Protein AF-A0ABD1V2U5-F1 (afdb_monomer)

Structure (mmCIF, N/CA/C/O backbone):
data_AF-A0ABD1V2U5-F1
#
_entry.id   AF-A0ABD1V2U5-F1
#
loop_
_atom_site.group_PDB
_atom_site.id
_atom_site.type_symbol
_atom_site.label_atom_id
_atom_site.label_alt_id
_atom_site.label_comp_id
_atom_site.label_asym_id
_atom_site.label_entity_id
_atom_site.label_seq_id
_atom_site.pdbx_PDB_ins_code
_atom_site.Cartn_x
_atom_site.Cartn_y
_atom_site.Cartn_z
_atom_site.occupancy
_atom_site.B_iso_or_equiv
_atom_site.auth_seq_id
_atom_site.auth_comp_id
_atom_site.auth_asym_id
_atom_site.auth_atom_id
_atom_site.pdbx_PDB_model_num
ATOM 1 N N . MET A 1 1 ? 31.741 0.897 -23.033 1.00 36.78 1 MET A N 1
ATOM 2 C CA . MET A 1 1 ? 30.318 0.979 -22.638 1.00 36.78 1 MET A CA 1
ATOM 3 C C . MET A 1 1 ? 29.774 -0.437 -22.563 1.00 36.78 1 MET A C 1
ATOM 5 O O . MET A 1 1 ? 29.587 -1.045 -23.604 1.00 36.78 1 MET A O 1
ATOM 9 N N . ALA A 1 2 ? 29.609 -0.996 -21.364 1.00 38.09 2 ALA A N 1
ATOM 10 C CA . ALA A 1 2 ? 28.991 -2.308 -21.181 1.00 38.09 2 ALA A CA 1
ATOM 11 C C . ALA A 1 2 ? 27.565 -2.089 -20.666 1.00 38.09 2 ALA A C 1
ATOM 13 O O . ALA A 1 2 ? 27.373 -1.585 -19.561 1.00 38.09 2 ALA A O 1
ATOM 14 N N . GLY A 1 3 ? 26.575 -2.394 -21.504 1.00 46.62 3 GLY A N 1
ATOM 15 C CA . GLY A 1 3 ? 25.169 -2.362 -21.126 1.00 46.62 3 GLY A CA 1
ATOM 16 C C . GLY A 1 3 ? 24.866 -3.531 -20.200 1.00 46.62 3 GLY A C 1
ATOM 17 O O . GLY A 1 3 ? 24.744 -4.668 -20.654 1.00 46.62 3 GLY A O 1
ATOM 18 N N . ILE A 1 4 ? 24.756 -3.256 -18.903 1.00 50.31 4 ILE A N 1
ATOM 19 C CA . ILE A 1 4 ? 24.187 -4.196 -17.941 1.00 50.31 4 ILE A CA 1
ATOM 20 C C . ILE A 1 4 ? 22.688 -4.330 -18.228 1.00 50.31 4 ILE A C 1
ATOM 22 O O . ILE A 1 4 ? 21.859 -3.577 -17.730 1.00 50.31 4 ILE A O 1
ATOM 26 N N . ASN A 1 5 ? 22.335 -5.287 -19.085 1.00 50.88 5 ASN A N 1
ATOM 27 C CA . ASN A 1 5 ? 20.972 -5.792 -19.187 1.00 50.88 5 ASN A CA 1
ATOM 28 C C . ASN A 1 5 ? 20.692 -6.642 -17.941 1.00 50.88 5 ASN A C 1
ATOM 30 O O . ASN A 1 5 ? 20.737 -7.871 -17.990 1.00 50.88 5 ASN A O 1
ATOM 34 N N . THR A 1 6 ? 20.449 -5.996 -16.802 1.00 53.16 6 THR A N 1
ATOM 35 C CA . THR A 1 6 ? 19.914 -6.657 -15.610 1.00 53.16 6 THR A CA 1
ATOM 36 C C . THR A 1 6 ? 18.464 -7.014 -15.913 1.00 53.16 6 THR A C 1
ATOM 38 O O . THR A 1 6 ? 17.544 -6.234 -15.687 1.00 53.16 6 THR A O 1
ATOM 41 N N . LYS A 1 7 ? 18.265 -8.184 -16.526 1.00 58.69 7 LYS A N 1
ATOM 42 C CA . LYS A 1 7 ? 16.950 -8.807 -16.663 1.00 58.69 7 LYS A CA 1
ATOM 43 C C . LYS A 1 7 ? 16.426 -8.985 -15.239 1.00 58.69 7 LYS A C 1
ATOM 45 O O . LYS A 1 7 ? 17.027 -9.736 -14.472 1.00 58.69 7 LYS A O 1
ATOM 50 N N . GLU A 1 8 ? 15.392 -8.235 -14.870 1.00 59.84 8 GLU A N 1
ATOM 51 C CA . GLU A 1 8 ? 14.739 -8.373 -13.569 1.00 59.84 8 GLU A CA 1
ATOM 52 C C . GLU A 1 8 ? 14.429 -9.864 -13.357 1.00 59.84 8 GLU A C 1
ATOM 54 O O . GLU A 1 8 ? 13.898 -10.506 -14.276 1.00 59.84 8 GLU A O 1
ATOM 59 N N . PRO A 1 9 ? 14.858 -10.472 -12.235 1.00 65.62 9 PRO A N 1
ATOM 60 C CA . PRO A 1 9 ? 14.586 -11.878 -12.006 1.00 65.62 9 PRO A CA 1
ATOM 61 C C . PRO A 1 9 ? 13.071 -12.074 -12.038 1.00 65.62 9 PRO A C 1
ATOM 63 O O . PRO A 1 9 ? 12.331 -11.320 -11.414 1.00 65.62 9 PRO A O 1
ATOM 66 N N . ASN A 1 10 ? 12.604 -13.073 -12.790 1.00 71.12 10 ASN A N 1
ATOM 67 C CA . ASN A 1 10 ? 11.192 -13.431 -12.791 1.00 71.12 10 ASN A CA 1
ATOM 68 C C . ASN A 1 10 ? 10.845 -14.016 -11.415 1.00 71.12 10 ASN A C 1
ATOM 70 O O . ASN A 1 10 ? 11.014 -15.212 -11.182 1.00 71.12 10 ASN A O 1
ATOM 74 N N . THR A 1 11 ? 10.422 -13.145 -10.505 1.00 80.81 11 THR A N 1
ATOM 75 C CA . THR A 1 11 ? 9.997 -13.465 -9.140 1.00 80.81 11 THR A CA 1
ATOM 76 C C . THR A 1 11 ? 8.512 -13.799 -9.070 1.00 80.81 11 THR A C 1
ATOM 78 O O . THR A 1 11 ? 7.996 -14.009 -7.980 1.00 80.81 11 THR A O 1
ATOM 81 N N . ALA A 1 12 ? 7.802 -13.869 -10.202 1.00 88.62 12 ALA A N 1
ATOM 82 C CA . ALA A 1 12 ? 6.395 -14.235 -10.200 1.00 88.62 12 ALA A CA 1
ATOM 83 C C . ALA A 1 12 ? 6.211 -15.721 -9.830 1.00 88.62 12 ALA A C 1
ATOM 85 O O . ALA A 1 12 ? 7.020 -16.571 -10.227 1.00 88.62 12 ALA A O 1
ATOM 86 N N . PRO A 1 13 ? 5.135 -16.067 -9.103 1.00 91.81 13 PRO A N 1
ATOM 87 C CA . PRO A 1 13 ? 4.797 -17.458 -8.850 1.00 91.81 13 PRO A CA 1
ATOM 88 C C . PRO A 1 13 ? 4.516 -18.173 -10.177 1.00 91.81 13 PRO A C 1
ATOM 90 O O . PRO A 1 13 ? 3.857 -17.643 -11.072 1.00 91.81 13 PRO A O 1
ATOM 93 N N . LYS A 1 14 ? 5.048 -19.388 -10.313 1.00 92.50 14 LYS A N 1
ATOM 94 C CA . LYS A 1 14 ? 4.862 -20.229 -11.494 1.00 92.50 14 LYS A CA 1
ATOM 95 C C . LYS A 1 14 ? 3.435 -20.784 -11.494 1.00 92.50 14 LYS A C 1
ATOM 97 O O . LYS A 1 14 ? 2.975 -21.223 -10.437 1.00 92.50 14 LYS A O 1
ATOM 102 N N . PRO A 1 15 ? 2.754 -20.808 -12.651 1.00 92.12 15 PRO A N 1
ATOM 103 C CA . PRO A 1 15 ? 1.459 -21.467 -12.759 1.00 92.12 15 PRO A CA 1
ATOM 104 C C . PRO A 1 15 ? 1.591 -22.965 -12.451 1.00 92.12 15 PRO A C 1
ATOM 106 O O . PRO A 1 15 ? 2.680 -23.534 -12.556 1.00 92.12 15 PRO A O 1
ATOM 109 N N . ASP A 1 16 ? 0.482 -23.583 -12.044 1.00 92.56 16 ASP A N 1
ATOM 110 C CA . ASP A 1 16 ? 0.347 -25.032 -11.815 1.00 92.56 16 ASP A CA 1
ATOM 111 C C . ASP A 1 16 ? 1.302 -25.632 -10.767 1.00 92.56 16 ASP A C 1
ATOM 113 O O . ASP A 1 16 ? 1.486 -26.848 -10.682 1.00 92.56 16 ASP A O 1
ATOM 117 N N . ARG A 1 17 ? 1.897 -24.783 -9.923 1.00 94.19 17 ARG A N 1
ATOM 118 C CA . ARG A 1 17 ? 2.714 -25.188 -8.780 1.00 94.19 17 ARG A CA 1
ATOM 119 C C . ARG A 1 17 ? 2.002 -24.860 -7.475 1.00 94.19 17 ARG A C 1
ATOM 121 O O . ARG A 1 17 ? 1.483 -23.763 -7.289 1.00 94.19 17 ARG A O 1
ATOM 128 N N . TRP A 1 18 ? 2.048 -25.805 -6.544 1.00 95.31 18 TRP A N 1
ATOM 129 C CA . TRP A 1 18 ? 1.607 -25.589 -5.173 1.00 95.31 18 TRP A CA 1
ATOM 130 C C . TRP A 1 18 ? 2.688 -24.874 -4.365 1.00 95.31 18 TRP A C 1
ATOM 132 O O . TRP A 1 18 ? 3.874 -25.204 -4.454 1.00 95.31 18 TRP A O 1
ATOM 142 N N . TYR A 1 19 ? 2.257 -23.904 -3.566 1.00 95.44 19 TYR A N 1
ATOM 143 C CA . TYR A 1 19 ? 3.106 -23.077 -2.720 1.00 95.44 19 TYR A CA 1
ATOM 144 C C . TYR A 1 19 ? 2.589 -23.108 -1.286 1.00 95.44 19 TYR A C 1
ATOM 146 O O . TYR A 1 19 ? 1.379 -23.095 -1.058 1.00 95.44 19 TYR A O 1
ATOM 154 N N . ASN A 1 20 ? 3.507 -23.115 -0.321 1.00 96.19 20 ASN A N 1
ATOM 155 C CA . ASN A 1 20 ? 3.139 -23.007 1.085 1.00 96.19 20 ASN A CA 1
ATOM 156 C C . ASN A 1 20 ? 2.599 -21.604 1.380 1.00 96.19 20 ASN A C 1
ATOM 158 O O . ASN A 1 20 ? 3.152 -20.612 0.901 1.00 96.19 20 ASN A O 1
ATOM 162 N N . LEU A 1 21 ? 1.546 -21.537 2.196 1.00 95.75 21 LEU A N 1
ATOM 163 C CA . LEU A 1 21 ? 0.945 -20.297 2.674 1.00 95.75 21 LEU A CA 1
ATOM 164 C C . LEU A 1 21 ? 1.145 -20.180 4.181 1.00 95.75 21 LEU A C 1
ATOM 166 O O . LEU A 1 21 ? 0.770 -21.073 4.939 1.00 95.75 21 LEU A O 1
ATOM 170 N N . THR A 1 22 ? 1.697 -19.054 4.614 1.00 95.25 22 THR A N 1
ATOM 171 C CA . THR A 1 22 ? 1.884 -18.739 6.030 1.00 95.25 22 THR A CA 1
ATOM 172 C C . THR A 1 22 ? 1.113 -17.479 6.406 1.00 95.25 22 THR A C 1
ATOM 174 O O . THR A 1 22 ? 1.020 -16.532 5.624 1.00 95.25 22 THR A O 1
ATOM 177 N N . LEU A 1 23 ? 0.550 -17.462 7.617 1.00 93.06 23 LEU A N 1
ATOM 178 C CA . LEU A 1 23 ? -0.022 -16.248 8.197 1.00 93.06 23 LEU A CA 1
ATOM 179 C C . LEU A 1 23 ? 1.097 -15.400 8.806 1.00 93.06 23 LEU A C 1
ATOM 181 O O . LEU A 1 23 ? 1.889 -15.885 9.625 1.00 93.06 23 LEU A O 1
ATOM 185 N N . GLY A 1 24 ? 1.143 -14.137 8.395 1.00 90.50 24 GLY A N 1
ATOM 186 C CA . GLY A 1 24 ? 2.077 -13.139 8.889 1.00 90.50 24 GLY A CA 1
ATOM 187 C C . GLY A 1 24 ? 1.779 -12.669 10.312 1.00 90.50 24 GLY A C 1
ATOM 188 O O . GLY A 1 24 ? 0.840 -13.130 10.966 1.00 90.50 24 GLY A O 1
ATOM 189 N N . SER A 1 25 ? 2.612 -11.761 10.820 1.00 88.94 25 SER A N 1
ATOM 190 C CA . SER A 1 25 ? 2.502 -11.259 12.199 1.00 88.94 25 SER A CA 1
ATOM 191 C C . SER A 1 25 ? 1.247 -10.415 12.421 1.00 88.94 25 SER A C 1
ATOM 193 O O . SER A 1 25 ? 0.705 -10.419 13.523 1.00 88.94 25 SER A O 1
ATOM 195 N N . SER A 1 26 ? 0.717 -9.777 11.373 1.00 88.38 26 SER A N 1
ATOM 196 C CA . SER A 1 26 ? -0.517 -8.980 11.454 1.00 88.38 26 SER A CA 1
ATOM 197 C C . SER A 1 26 ? -1.770 -9.759 11.876 1.00 88.38 26 SER A C 1
ATOM 199 O O . SER A 1 26 ? -2.757 -9.139 12.268 1.00 88.38 26 SER A O 1
ATOM 201 N N . PHE A 1 27 ? -1.742 -11.092 11.786 1.00 87.06 27 PHE A N 1
ATOM 202 C CA . PHE A 1 27 ? -2.823 -11.978 12.228 1.00 87.06 27 PHE A CA 1
ATOM 203 C C . PHE A 1 27 ? -2.627 -12.534 13.643 1.00 87.06 27 PHE A C 1
ATOM 205 O O . PHE A 1 27 ? -3.553 -13.133 14.181 1.00 87.06 27 PHE A O 1
ATOM 212 N N . LYS A 1 28 ? -1.425 -12.414 14.216 1.00 81.56 28 LYS A N 1
ATOM 213 C CA . LYS A 1 28 ? -1.052 -13.088 15.472 1.00 81.56 28 LYS A CA 1
ATOM 214 C C . LYS A 1 28 ? -1.129 -12.169 16.683 1.00 81.56 28 LYS A C 1
ATOM 216 O O . LYS A 1 28 ? -1.435 -12.643 17.771 1.00 81.56 28 LYS A O 1
ATOM 221 N N . ASP A 1 29 ? -0.862 -10.884 16.478 1.00 75.56 29 ASP A N 1
ATOM 222 C CA . ASP A 1 29 ? -0.825 -9.894 17.545 1.00 75.56 29 ASP A CA 1
ATOM 223 C C . ASP A 1 29 ? -2.060 -8.988 17.467 1.00 75.56 29 ASP A C 1
ATOM 225 O O . ASP A 1 29 ? -2.352 -8.417 16.415 1.00 75.56 29 ASP A O 1
ATOM 229 N N . ASP A 1 30 ? -2.744 -8.785 18.597 1.00 68.19 30 ASP A N 1
ATOM 230 C CA . ASP A 1 30 ? -3.829 -7.792 18.705 1.00 68.19 30 ASP A CA 1
ATOM 231 C C . ASP A 1 30 ? -3.310 -6.357 18.489 1.00 68.19 30 ASP A C 1
ATOM 233 O O . ASP A 1 30 ? -4.034 -5.470 18.028 1.00 68.19 30 ASP A O 1
ATOM 237 N N . TYR A 1 31 ? -2.021 -6.141 18.771 1.00 67.88 31 TYR A N 1
ATOM 238 C CA . TYR A 1 31 ? -1.300 -4.886 18.569 1.00 67.88 31 TYR A CA 1
ATOM 239 C C . TYR A 1 31 ? -0.035 -5.132 17.742 1.00 67.88 31 TYR A C 1
ATOM 241 O O . TYR A 1 31 ? 1.071 -5.136 18.289 1.00 67.88 31 TYR A O 1
ATOM 249 N N . PRO A 1 32 ? -0.170 -5.354 16.425 1.00 68.38 32 PRO A N 1
ATOM 250 C CA . PRO A 1 32 ? 0.978 -5.649 15.590 1.00 68.38 32 PRO A CA 1
ATOM 251 C C . PRO A 1 32 ? 1.914 -4.438 15.547 1.00 68.38 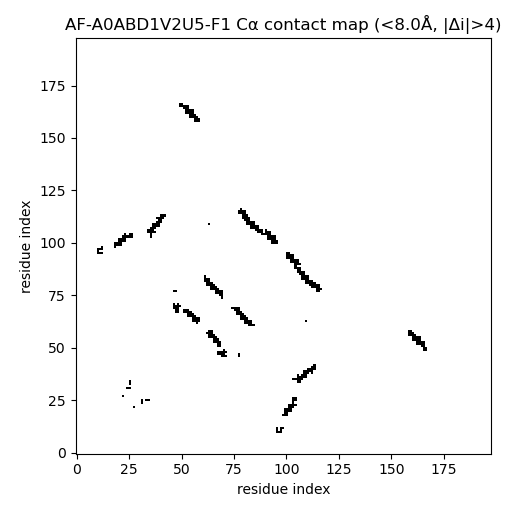32 PRO A C 1
ATOM 253 O O . PRO A 1 32 ? 1.475 -3.292 15.409 1.00 68.38 32 PRO A O 1
ATOM 256 N N . SER A 1 33 ? 3.220 -4.698 15.644 1.00 67.50 33 SER A N 1
ATOM 257 C CA . SER A 1 33 ? 4.263 -3.663 15.583 1.00 67.50 33 SER A CA 1
ATOM 258 C C . SER A 1 33 ? 4.310 -2.942 14.233 1.00 67.50 33 SER A C 1
ATOM 260 O O . SER A 1 33 ? 4.817 -1.827 14.146 1.00 67.50 33 SER A O 1
ATOM 262 N N . SER A 1 34 ? 3.779 -3.578 13.186 1.00 73.81 34 SER A N 1
ATOM 263 C CA . SER A 1 34 ? 3.691 -3.052 11.827 1.00 73.81 34 SER A CA 1
ATOM 264 C C . SER A 1 34 ? 2.260 -3.189 11.318 1.00 73.81 34 SER A C 1
ATOM 266 O O . SER A 1 34 ? 1.678 -4.274 11.364 1.00 73.81 34 SER A O 1
ATOM 268 N N . LYS A 1 35 ? 1.686 -2.091 10.821 1.00 84.81 35 LYS A N 1
ATOM 269 C CA . LYS A 1 35 ? 0.361 -2.081 10.193 1.00 84.81 35 LYS A CA 1
ATOM 270 C C . LYS A 1 35 ? 0.520 -1.967 8.687 1.00 84.81 35 LYS A C 1
ATOM 272 O O . LYS A 1 35 ? 1.316 -1.182 8.189 1.00 84.81 35 LYS A O 1
ATOM 277 N N . PHE A 1 36 ? -0.276 -2.737 7.961 1.00 90.00 36 PHE A N 1
ATOM 278 C CA . PHE A 1 36 ? -0.317 -2.660 6.507 1.00 90.00 36 PHE A CA 1
ATOM 279 C C . PHE A 1 36 ? -1.417 -1.700 6.070 1.00 90.00 36 PHE A C 1
ATOM 281 O O . PHE A 1 36 ? -2.593 -1.899 6.397 1.00 90.00 36 PHE A O 1
ATOM 288 N N . CYS A 1 37 ? -1.017 -0.678 5.315 1.00 90.56 37 CYS A N 1
ATOM 289 C CA . CYS A 1 37 ? -1.905 0.337 4.770 1.00 90.56 37 CYS A CA 1
ATOM 290 C C . CYS A 1 37 ? -1.795 0.404 3.243 1.00 90.56 37 CYS A C 1
ATOM 292 O O . CYS A 1 37 ? -0.716 0.213 2.685 1.00 90.56 37 CYS A O 1
ATOM 294 N N . THR A 1 38 ? -2.894 0.720 2.556 1.00 93.38 38 THR A N 1
ATOM 295 C CA . THR A 1 38 ? -2.886 0.950 1.100 1.00 93.38 38 THR A CA 1
ATOM 296 C C . THR A 1 38 ? -3.061 2.431 0.775 1.00 93.38 38 THR A C 1
ATOM 298 O O . THR A 1 38 ? -3.751 3.163 1.482 1.00 93.38 38 THR A O 1
ATOM 301 N N . LEU A 1 39 ? -2.456 2.885 -0.324 1.00 93.31 39 LEU A N 1
ATOM 302 C CA . LEU A 1 39 ? -2.640 4.232 -0.864 1.00 93.31 39 LEU A CA 1
ATOM 303 C C . LEU A 1 39 ? -3.229 4.116 -2.272 1.00 93.31 39 LEU A C 1
ATOM 305 O O . LEU A 1 39 ? -2.549 3.652 -3.187 1.00 93.31 39 LEU A O 1
ATOM 309 N N . ARG A 1 40 ? -4.485 4.534 -2.466 1.00 92.19 40 ARG A N 1
ATOM 310 C CA . ARG A 1 40 ? -5.140 4.503 -3.781 1.00 92.19 40 ARG A CA 1
ATOM 311 C C . ARG A 1 40 ? -5.087 5.873 -4.448 1.00 92.19 40 ARG A C 1
ATOM 313 O O . ARG A 1 40 ? -5.668 6.837 -3.947 1.00 92.19 40 ARG A O 1
ATOM 320 N N . TYR A 1 41 ? -4.452 5.922 -5.613 1.00 91.75 41 TYR A N 1
ATOM 321 C CA . TYR A 1 41 ? -4.275 7.123 -6.422 1.00 91.75 41 TYR A CA 1
ATOM 322 C C . TYR A 1 41 ? -4.686 6.886 -7.882 1.00 91.75 41 TYR A C 1
ATOM 324 O O . TYR A 1 41 ? -4.613 5.771 -8.387 1.00 91.75 41 TYR A O 1
ATOM 332 N N . GLU A 1 42 ? -5.102 7.956 -8.561 1.00 90.56 42 GLU A N 1
ATOM 333 C CA . GLU A 1 42 ? -5.496 7.961 -9.986 1.00 90.56 42 GLU A CA 1
ATOM 334 C C . GLU A 1 42 ? -4.605 8.908 -10.810 1.00 90.56 42 GLU A C 1
ATOM 336 O O . GLU A 1 42 ? -4.975 9.396 -11.873 1.00 90.56 42 GLU A O 1
ATOM 341 N N . PHE A 1 43 ? -3.414 9.207 -10.297 1.00 88.00 43 PHE A N 1
ATOM 342 C CA . PHE A 1 43 ? -2.422 10.056 -10.942 1.00 88.00 43 PHE A CA 1
ATOM 343 C C . PHE A 1 43 ? -1.069 9.351 -10.927 1.00 88.00 43 PHE A C 1
ATOM 345 O O . PHE A 1 43 ? -0.756 8.599 -10.011 1.00 88.00 43 PHE A O 1
ATOM 352 N N . LYS A 1 44 ? -0.223 9.623 -11.916 1.00 85.88 44 LYS A N 1
ATOM 353 C CA . LYS A 1 44 ? 1.173 9.192 -11.866 1.00 85.88 44 LYS A CA 1
ATOM 354 C C . LYS A 1 44 ? 1.942 10.198 -11.003 1.00 85.88 44 LYS A C 1
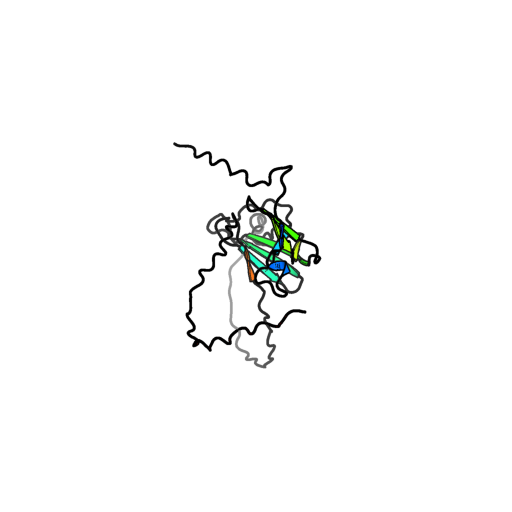ATOM 356 O O . LYS A 1 44 ? 2.016 11.356 -11.418 1.00 85.88 44 LYS A O 1
ATOM 361 N N . PRO A 1 45 ? 2.480 9.828 -9.824 1.00 80.81 45 PRO A N 1
ATOM 362 C CA . PRO A 1 45 ? 3.251 10.763 -9.013 1.00 80.81 45 PRO A CA 1
ATOM 363 C C . PRO A 1 45 ? 4.485 11.209 -9.801 1.00 80.81 45 PRO A C 1
ATOM 365 O O . PRO A 1 45 ? 5.409 10.432 -10.046 1.00 80.81 45 PRO A O 1
ATOM 368 N N . ALA A 1 46 ? 4.463 12.462 -10.245 1.00 77.12 46 ALA A N 1
ATOM 369 C CA . ALA A 1 46 ? 5.606 13.140 -10.826 1.00 77.12 46 ALA A CA 1
ATOM 370 C C . ALA A 1 46 ? 6.322 13.929 -9.724 1.00 77.12 46 ALA A C 1
ATOM 372 O O . ALA A 1 46 ? 5.713 14.311 -8.726 1.00 77.12 46 ALA A O 1
ATOM 373 N N . SER A 1 47 ? 7.614 14.170 -9.915 1.00 83.94 47 SER A N 1
ATOM 374 C CA . SER A 1 47 ? 8.407 15.070 -9.070 1.00 83.94 47 SER A CA 1
ATOM 375 C C . SER A 1 47 ? 8.677 14.621 -7.628 1.00 83.94 47 SER A C 1
ATOM 377 O O . SER A 1 47 ? 9.145 15.429 -6.836 1.00 83.94 47 SER A O 1
ATOM 379 N N . ILE A 1 48 ? 8.437 13.356 -7.270 1.00 90.62 48 ILE A N 1
ATOM 380 C CA . ILE A 1 48 ? 8.848 12.812 -5.965 1.00 90.62 48 ILE A CA 1
ATOM 381 C C . ILE A 1 48 ? 10.272 12.253 -6.034 1.00 90.62 48 ILE A C 1
ATOM 383 O O . ILE A 1 48 ? 10.630 11.565 -6.996 1.00 90.62 48 ILE A O 1
ATOM 387 N N . ASP A 1 49 ? 11.082 12.537 -5.019 1.00 88.69 49 ASP A N 1
ATOM 388 C CA . ASP A 1 49 ? 12.369 11.878 -4.821 1.00 88.69 49 ASP A CA 1
ATOM 389 C C . ASP A 1 49 ? 12.132 10.460 -4.290 1.00 88.69 49 ASP A C 1
ATOM 391 O O . ASP A 1 49 ? 11.592 10.270 -3.203 1.00 88.69 49 ASP A O 1
ATOM 395 N N . LYS A 1 50 ? 12.527 9.457 -5.078 1.00 89.19 50 LYS A N 1
ATOM 396 C CA . LYS A 1 50 ? 12.372 8.039 -4.729 1.00 89.19 50 LYS A CA 1
ATOM 397 C C . LYS A 1 50 ? 13.465 7.534 -3.788 1.00 89.19 50 LYS A C 1
ATOM 399 O O . LYS A 1 50 ? 13.319 6.451 -3.240 1.00 89.19 50 LYS A O 1
ATOM 404 N N . ASN A 1 51 ? 14.553 8.284 -3.618 1.00 88.12 51 ASN A N 1
ATOM 405 C CA . ASN A 1 51 ? 15.673 7.890 -2.761 1.00 88.12 51 ASN A CA 1
ATOM 406 C C . ASN A 1 51 ? 15.461 8.308 -1.303 1.00 88.12 51 ASN A C 1
ATOM 408 O O . ASN A 1 51 ? 16.243 7.939 -0.427 1.00 88.12 51 ASN A O 1
ATOM 412 N N . GLN A 1 52 ? 14.421 9.099 -1.040 1.00 86.69 52 GLN A N 1
ATOM 413 C CA . GLN A 1 52 ? 14.098 9.604 0.282 1.00 86.69 52 GLN A CA 1
ATOM 414 C C . GLN A 1 52 ? 12.759 9.062 0.760 1.00 86.69 52 GLN A C 1
ATOM 416 O O . GLN A 1 52 ? 11.816 8.866 -0.005 1.00 86.69 52 GLN A O 1
ATOM 421 N N . ARG A 1 53 ? 12.685 8.828 2.069 1.00 90.56 53 ARG A N 1
ATOM 422 C CA . ARG A 1 53 ? 11.459 8.379 2.725 1.00 90.56 53 ARG A CA 1
ATOM 423 C C . ARG A 1 53 ? 10.449 9.521 2.774 1.00 90.56 53 ARG A C 1
ATOM 425 O O . ARG A 1 53 ? 10.817 10.665 3.036 1.00 90.56 53 ARG A O 1
ATOM 432 N N . GLY A 1 54 ? 9.182 9.195 2.560 1.00 91.00 54 GLY A N 1
ATOM 433 C CA . GLY A 1 54 ? 8.075 10.107 2.814 1.00 91.00 54 GLY A CA 1
ATOM 434 C C . GLY A 1 54 ? 7.580 10.036 4.251 1.00 91.00 54 GLY A C 1
ATOM 435 O O . GLY A 1 54 ? 7.991 9.174 5.034 1.00 91.00 54 GLY A O 1
ATOM 436 N N . THR A 1 55 ? 6.648 10.919 4.585 1.00 92.81 55 THR A N 1
ATOM 437 C CA . THR A 1 55 ? 5.916 10.904 5.853 1.00 92.81 55 THR A CA 1
ATOM 438 C C . THR A 1 55 ? 4.416 10.847 5.607 1.00 92.81 55 THR A C 1
ATOM 440 O O . THR A 1 55 ? 3.893 11.434 4.662 1.00 92.81 55 THR A O 1
ATOM 443 N N . LEU A 1 56 ? 3.711 10.121 6.467 1.00 92.69 56 LEU A N 1
ATOM 444 C CA . LEU A 1 56 ? 2.259 10.044 6.503 1.00 92.69 56 LEU A CA 1
ATOM 445 C C . LEU A 1 56 ? 1.780 10.676 7.800 1.00 92.69 56 LEU A C 1
ATOM 447 O O . LEU A 1 56 ? 2.173 10.253 8.882 1.00 92.69 56 LEU A O 1
ATOM 451 N N . HIS A 1 57 ? 0.917 11.675 7.685 1.00 92.38 57 HIS A N 1
ATOM 452 C CA . HIS A 1 57 ? 0.312 12.378 8.804 1.00 92.38 57 HIS A CA 1
ATOM 453 C C . HIS A 1 57 ? -1.186 12.100 8.821 1.00 92.38 57 HIS A C 1
ATOM 455 O O . HIS A 1 57 ? -1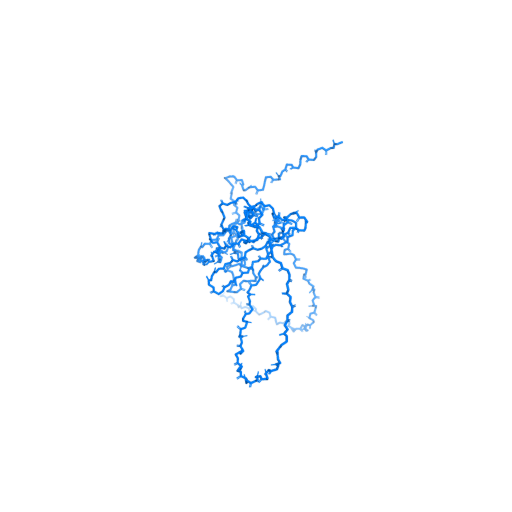.890 12.418 7.859 1.00 92.38 57 HIS A O 1
ATOM 461 N N . LYS A 1 58 ? -1.687 11.539 9.921 1.00 90.44 58 LYS A N 1
ATOM 462 C CA . LYS A 1 58 ? -3.125 11.343 10.131 1.00 90.44 58 LYS A CA 1
ATOM 463 C C . LYS A 1 58 ? -3.695 12.481 10.978 1.00 90.44 58 LYS A C 1
ATOM 465 O O . LYS A 1 58 ? -3.199 12.761 12.067 1.00 90.44 58 LYS A O 1
ATOM 470 N N . SER A 1 59 ? -4.750 13.128 10.487 1.00 89.44 59 SER A N 1
ATOM 471 C CA . SER A 1 59 ? -5.488 14.157 11.223 1.00 89.44 59 SER A CA 1
ATOM 472 C C . SER A 1 59 ? -6.731 13.583 11.919 1.00 89.44 59 SER A C 1
ATOM 474 O O . SER A 1 59 ? -7.119 12.431 11.707 1.00 89.44 59 SER A O 1
ATOM 476 N N . LYS A 1 60 ? -7.376 14.409 12.755 1.00 80.94 60 LYS A N 1
ATOM 477 C CA . LYS A 1 60 ? -8.572 14.041 13.532 1.00 80.94 60 LYS A CA 1
ATOM 478 C C . LYS A 1 60 ? -9.807 13.735 12.669 1.00 80.94 60 LYS A C 1
ATOM 480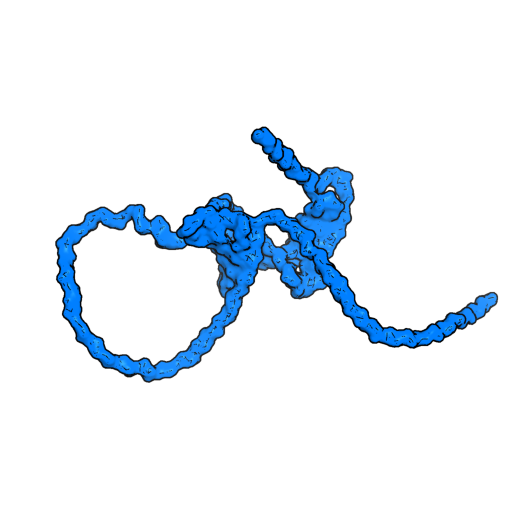 O O . LYS A 1 60 ? -10.692 13.030 13.130 1.00 80.94 60 LYS A O 1
ATOM 485 N N . GLU A 1 61 ? -9.859 14.206 11.423 1.00 86.69 61 GLU A N 1
ATOM 486 C CA . GLU A 1 61 ? -11.023 14.056 10.528 1.00 86.69 61 GLU A CA 1
ATOM 487 C C . GLU A 1 61 ? -10.874 12.887 9.540 1.00 86.69 61 GLU A C 1
ATOM 489 O O . GLU A 1 61 ? -11.371 12.939 8.418 1.00 86.69 61 GLU A O 1
ATOM 494 N N . ASN A 1 62 ? -10.101 11.854 9.896 1.00 89.56 62 ASN A N 1
ATOM 495 C CA . ASN A 1 62 ? -9.664 10.787 8.981 1.00 89.56 62 ASN A CA 1
ATOM 496 C C . ASN A 1 62 ? -8.896 11.280 7.744 1.00 89.56 62 ASN A C 1
ATOM 498 O O . ASN A 1 62 ? -8.507 10.471 6.903 1.00 89.56 62 ASN A O 1
ATOM 502 N N . LYS A 1 63 ? -8.626 12.580 7.623 1.00 93.12 63 LYS A N 1
ATOM 503 C CA . LYS A 1 63 ? -7.788 13.127 6.566 1.00 93.12 63 LYS A CA 1
ATOM 504 C C . LYS A 1 63 ? -6.357 12.647 6.775 1.00 93.12 63 LYS A C 1
ATOM 506 O O . LYS A 1 63 ? -5.810 12.722 7.876 1.00 93.12 63 LYS A O 1
ATOM 511 N N . VAL A 1 64 ? -5.759 12.155 5.701 1.00 94.81 64 VAL A N 1
ATOM 512 C CA . VAL A 1 64 ? -4.366 11.723 5.667 1.00 94.81 64 VAL A CA 1
ATOM 513 C C . VAL A 1 64 ? -3.610 12.592 4.687 1.00 94.81 64 VAL A C 1
ATOM 515 O O . VAL A 1 64 ? -4.051 12.787 3.555 1.00 94.81 64 VAL A O 1
ATOM 518 N N . THR A 1 65 ? -2.460 13.079 5.130 1.00 94.62 65 THR A N 1
ATOM 519 C CA . THR A 1 65 ? -1.518 13.833 4.315 1.00 94.62 65 THR A CA 1
ATOM 520 C C . THR A 1 65 ? -0.254 13.004 4.140 1.00 94.62 65 THR A C 1
ATOM 522 O O . THR A 1 65 ? 0.391 12.640 5.118 1.00 94.62 65 THR A O 1
ATOM 525 N N . VAL A 1 66 ? 0.093 12.700 2.895 1.00 94.19 66 VAL A N 1
ATOM 526 C CA . VAL A 1 66 ? 1.321 12.004 2.512 1.00 94.19 66 VAL A CA 1
ATOM 527 C C . VAL A 1 66 ? 2.281 13.024 1.914 1.00 94.19 66 VAL A C 1
ATOM 529 O O . VAL A 1 66 ? 1.939 13.705 0.952 1.00 94.19 66 VAL A O 1
ATOM 532 N N . GLU A 1 67 ? 3.477 13.135 2.468 1.00 94.44 67 GLU A N 1
ATOM 533 C CA . GLU A 1 67 ? 4.486 14.111 2.072 1.00 94.44 67 GLU A CA 1
ATOM 534 C C . GLU A 1 67 ? 5.756 13.407 1.590 1.00 94.44 67 GLU A C 1
ATOM 536 O O . GLU A 1 67 ? 6.257 12.488 2.234 1.00 94.44 67 GLU A O 1
ATOM 541 N N . PHE A 1 68 ? 6.297 13.865 0.463 1.00 93.38 68 PHE A N 1
ATOM 542 C CA . PHE A 1 68 ? 7.572 13.409 -0.084 1.00 93.38 68 PHE A CA 1
ATOM 543 C C . PHE A 1 68 ? 8.474 14.593 -0.419 1.00 93.38 68 PHE A C 1
ATOM 545 O O . PHE A 1 68 ? 8.008 15.688 -0.748 1.00 93.38 68 PHE A O 1
ATOM 552 N N . GLN A 1 69 ? 9.785 14.361 -0.390 1.00 92.06 69 GLN A N 1
ATOM 553 C CA . GLN A 1 69 ? 10.735 15.331 -0.916 1.00 92.06 69 GLN A CA 1
ATOM 554 C C . GLN A 1 69 ? 10.573 15.449 -2.437 1.00 92.06 69 GLN A C 1
ATOM 556 O O . GLN A 1 69 ? 10.275 14.469 -3.123 1.00 92.06 69 GLN A O 1
ATOM 561 N N . ASN A 1 70 ? 10.747 16.658 -2.969 1.00 91.38 70 ASN A N 1
ATOM 562 C CA . ASN A 1 70 ? 10.739 16.872 -4.411 1.00 91.38 70 ASN A CA 1
ATOM 563 C C . ASN A 1 70 ? 12.035 16.341 -5.035 1.00 91.38 70 ASN A C 1
ATOM 565 O O . ASN A 1 70 ? 13.104 16.505 -4.448 1.00 91.38 70 ASN A O 1
ATOM 569 N N . ASN A 1 71 ? 11.956 15.749 -6.226 1.00 91.12 71 ASN A N 1
ATOM 570 C CA . ASN A 1 71 ? 13.135 15.268 -6.952 1.00 91.12 71 ASN A CA 1
ATOM 571 C C . ASN A 1 71 ? 14.032 16.398 -7.488 1.00 91.12 71 ASN A C 1
ATOM 573 O O . ASN A 1 71 ? 15.175 16.140 -7.859 1.00 91.12 71 ASN A O 1
ATOM 577 N N . GLN A 1 72 ? 13.529 17.632 -7.552 1.00 88.62 72 GLN A N 1
ATOM 578 C CA . GLN A 1 72 ? 14.309 18.810 -7.911 1.00 88.62 72 GLN A CA 1
ATOM 579 C C . GLN A 1 72 ? 14.840 19.512 -6.650 1.00 88.62 72 GLN A C 1
ATOM 581 O O . GLN A 1 72 ? 14.048 19.889 -5.779 1.00 88.62 72 GLN A O 1
ATOM 586 N N . PRO A 1 73 ? 16.160 19.759 -6.558 1.00 85.75 73 PRO A N 1
ATOM 587 C CA . PRO A 1 73 ? 16.739 20.532 -5.465 1.00 85.75 73 PRO A CA 1
ATOM 588 C C . PRO A 1 73 ? 16.098 21.920 -5.338 1.00 85.75 73 PRO A C 1
ATOM 590 O O . PRO A 1 73 ? 15.853 22.600 -6.333 1.00 85.75 73 PRO A O 1
ATOM 593 N N . GLY A 1 74 ? 15.819 22.346 -4.105 1.00 85.31 74 GLY A N 1
ATOM 594 C CA . GLY A 1 74 ? 15.258 23.670 -3.810 1.00 85.31 74 GLY A CA 1
ATOM 595 C C . GLY A 1 74 ? 13.759 23.831 -4.091 1.00 85.31 74 GLY A C 1
ATOM 596 O O . GLY A 1 74 ? 13.196 24.871 -3.753 1.00 85.31 74 GLY A O 1
ATOM 597 N N . LYS A 1 75 ? 13.084 22.826 -4.664 1.00 88.75 75 LYS A N 1
ATOM 598 C CA . LYS A 1 75 ? 11.621 22.831 -4.781 1.00 88.75 75 LYS A CA 1
ATOM 599 C C . LYS A 1 75 ? 10.958 22.430 -3.456 1.00 88.75 75 LYS A C 1
ATOM 601 O O . LYS A 1 75 ? 11.514 21.615 -2.713 1.00 88.75 75 LYS A O 1
ATOM 606 N N . PRO A 1 76 ? 9.768 22.981 -3.153 1.00 90.12 76 PRO A N 1
ATOM 607 C CA . PRO A 1 76 ? 9.014 22.591 -1.969 1.00 90.12 76 PRO A CA 1
ATOM 608 C C . PRO A 1 76 ? 8.612 21.116 -2.042 1.00 90.12 76 PRO A C 1
ATOM 610 O O . PRO A 1 76 ? 8.516 20.534 -3.126 1.00 90.12 76 PRO A O 1
ATOM 613 N N . LYS A 1 77 ? 8.362 20.526 -0.872 1.00 91.50 77 LYS A N 1
ATOM 614 C CA . LYS A 1 77 ? 7.906 19.141 -0.742 1.00 91.50 77 LYS A CA 1
ATOM 615 C C . LYS A 1 77 ? 6.598 18.915 -1.496 1.00 91.50 77 LYS A C 1
ATOM 617 O O . LYS A 1 77 ? 5.757 19.807 -1.594 1.00 91.50 77 LYS A O 1
ATOM 622 N N . VAL A 1 78 ? 6.435 17.703 -2.007 1.00 92.38 78 VAL A N 1
ATOM 623 C CA . VAL A 1 78 ? 5.233 17.277 -2.720 1.00 92.38 78 VAL A CA 1
ATOM 624 C C . VAL A 1 78 ? 4.281 16.654 -1.712 1.00 92.38 78 VAL A C 1
ATOM 626 O O . VAL A 1 78 ? 4.640 15.693 -1.032 1.00 92.38 78 VAL A O 1
ATOM 629 N N . THR A 1 79 ? 3.068 17.192 -1.618 1.00 93.62 79 THR A N 1
ATOM 630 C CA . THR A 1 79 ? 2.069 16.742 -0.646 1.00 93.62 79 THR A CA 1
ATOM 631 C C . THR A 1 79 ? 0.839 16.176 -1.338 1.00 93.62 79 THR A C 1
ATOM 633 O O . THR A 1 79 ? 0.331 16.725 -2.315 1.00 93.62 79 THR A O 1
ATOM 636 N N . PHE A 1 80 ? 0.322 15.076 -0.810 1.00 93.81 80 PHE A N 1
ATOM 637 C CA . PHE A 1 80 ? -0.885 14.417 -1.277 1.00 93.81 80 PHE A CA 1
ATOM 638 C C . PHE A 1 80 ? -1.869 14.283 -0.125 1.00 93.81 80 PHE A C 1
ATOM 640 O O . PHE A 1 80 ? -1.482 13.946 0.987 1.00 93.81 80 PHE A O 1
ATOM 647 N N . GLU A 1 81 ? -3.146 14.517 -0.387 1.00 94.81 81 GLU A N 1
ATOM 648 C CA . GLU A 1 81 ? -4.200 14.429 0.616 1.00 94.81 81 GLU A CA 1
ATOM 649 C C . GLU A 1 81 ? -5.235 13.390 0.217 1.00 94.81 81 GLU A C 1
ATOM 651 O O . GLU A 1 81 ? -5.635 13.306 -0.943 1.00 94.81 81 GLU A O 1
ATOM 656 N N . GLY A 1 82 ? -5.669 12.596 1.186 1.00 94.62 82 GLY A N 1
ATOM 657 C CA . GLY A 1 82 ? -6.688 11.573 1.013 1.00 94.62 82 GLY A CA 1
ATOM 658 C C . GLY A 1 82 ? -7.489 11.368 2.289 1.00 94.62 82 GLY A C 1
ATOM 659 O O . GLY A 1 82 ? -7.305 12.067 3.287 1.00 94.62 82 GLY A O 1
ATOM 660 N N . ILE A 1 83 ? -8.393 10.398 2.247 1.00 94.12 83 ILE A N 1
ATOM 661 C CA . ILE A 1 83 ? -9.257 10.038 3.371 1.00 94.12 83 ILE A CA 1
ATOM 662 C C . ILE A 1 83 ? -8.916 8.612 3.780 1.00 94.12 83 ILE A C 1
ATOM 664 O O . ILE A 1 83 ? -8.911 7.709 2.946 1.00 94.12 83 ILE A O 1
ATOM 668 N N . SER A 1 84 ? -8.611 8.420 5.056 1.00 94.31 84 SER A N 1
ATOM 669 C CA . SER A 1 84 ? -8.405 7.107 5.640 1.00 94.31 84 SER A CA 1
ATOM 670 C C . SER A 1 84 ? -9.730 6.422 5.908 1.00 94.31 84 SER A C 1
ATOM 672 O O . SER A 1 84 ? -10.630 6.994 6.515 1.00 94.31 84 SER A O 1
ATOM 674 N N . GLU A 1 85 ? -9.776 5.148 5.567 1.00 93.62 85 GLU A N 1
ATOM 675 C CA . GLU A 1 85 ? -10.857 4.232 5.886 1.00 93.62 85 GLU A CA 1
ATOM 676 C C . GLU A 1 85 ? -10.255 2.953 6.469 1.00 93.62 85 GLU A C 1
ATOM 678 O O . GLU A 1 85 ? -9.120 2.593 6.142 1.00 93.62 85 GLU A O 1
ATOM 683 N N . ASP A 1 86 ? -10.990 2.290 7.354 1.00 92.75 86 ASP A N 1
ATOM 684 C CA . ASP A 1 86 ? -10.576 1.006 7.911 1.00 92.75 86 ASP A CA 1
ATOM 685 C C . ASP A 1 86 ? -11.010 -0.124 6.967 1.00 92.75 86 ASP A C 1
ATOM 687 O O . ASP A 1 86 ? -12.061 -0.052 6.320 1.00 92.75 86 ASP A O 1
ATOM 691 N N . TYR A 1 87 ? -10.171 -1.149 6.851 1.00 93.31 87 TYR A N 1
ATOM 692 C CA . TYR A 1 87 ? -10.496 -2.354 6.093 1.00 93.31 87 TYR A CA 1
ATOM 693 C C . TYR A 1 87 ? -11.289 -3.351 6.944 1.00 93.31 87 TYR A C 1
ATOM 695 O O . TYR A 1 87 ? -11.332 -3.245 8.171 1.00 93.31 87 TYR A O 1
ATOM 703 N N . LYS A 1 88 ? -11.933 -4.325 6.291 1.00 91.44 88 LYS A N 1
ATOM 704 C CA . LYS A 1 88 ? -12.568 -5.446 6.993 1.00 91.44 88 LYS A CA 1
ATOM 705 C C . LYS A 1 88 ? -11.498 -6.413 7.487 1.00 91.44 88 LYS A C 1
ATOM 707 O O . LYS A 1 88 ? -10.427 -6.520 6.905 1.00 91.44 88 LYS A O 1
ATOM 712 N N . GLU A 1 89 ? -11.828 -7.197 8.506 1.00 86.25 89 GLU A N 1
ATOM 713 C CA . GLU A 1 89 ? -10.893 -8.160 9.107 1.00 86.25 89 GLU A CA 1
ATOM 714 C C . GLU A 1 89 ? -10.373 -9.220 8.124 1.00 86.25 89 GLU A C 1
ATOM 716 O O . GLU A 1 89 ? -9.255 -9.705 8.276 1.00 86.25 89 GLU A O 1
ATOM 721 N N . ASN A 1 90 ? -11.164 -9.538 7.097 1.00 89.00 90 ASN A N 1
ATOM 722 C CA . ASN A 1 90 ? -10.825 -10.522 6.069 1.00 89.00 90 ASN A CA 1
ATOM 723 C C . ASN A 1 90 ? -10.075 -9.919 4.870 1.00 89.00 90 ASN A C 1
ATOM 725 O O . ASN A 1 90 ? -9.711 -10.652 3.951 1.00 89.00 90 ASN A O 1
ATOM 729 N N . ASP A 1 91 ? -9.867 -8.600 4.847 1.00 93.50 91 ASP A N 1
ATOM 730 C CA . ASP A 1 91 ? -9.098 -7.958 3.788 1.00 93.50 91 ASP A CA 1
ATOM 731 C C . ASP A 1 91 ? -7.604 -8.168 4.061 1.00 93.50 91 ASP A C 1
ATOM 733 O O . ASP A 1 91 ? -7.085 -7.863 5.138 1.00 93.50 91 ASP A O 1
ATOM 737 N N . ALA A 1 92 ? -6.890 -8.691 3.069 1.00 94.12 92 ALA A N 1
ATOM 738 C CA . ALA A 1 92 ? -5.496 -9.076 3.217 1.00 94.12 92 ALA A CA 1
ATOM 739 C C . ALA A 1 92 ? -4.699 -8.843 1.932 1.00 94.12 92 ALA A C 1
ATOM 741 O O . ALA A 1 92 ? -5.248 -8.717 0.837 1.00 94.12 92 ALA A O 1
ATOM 742 N N . VAL A 1 93 ? -3.381 -8.793 2.084 1.00 94.50 93 VAL A N 1
ATOM 743 C CA . VAL A 1 93 ? -2.410 -8.729 0.995 1.00 94.50 93 VAL A CA 1
ATOM 744 C C . VAL A 1 93 ? -1.530 -9.973 1.032 1.00 94.50 93 VAL A C 1
ATOM 746 O O . VAL A 1 93 ? -1.150 -10.458 2.100 1.00 94.50 93 VAL A O 1
ATOM 749 N N . LEU A 1 94 ? -1.221 -10.496 -0.153 1.00 94.00 94 LEU A N 1
ATOM 750 C CA . LEU A 1 94 ? -0.372 -11.663 -0.323 1.00 94.00 94 LEU A CA 1
ATOM 751 C C . LEU A 1 94 ? 1.010 -11.225 -0.805 1.00 94.00 94 LEU A C 1
ATOM 753 O O . LEU A 1 94 ? 1.140 -10.618 -1.867 1.00 94.00 94 LEU A O 1
ATOM 757 N N . PHE A 1 95 ? 2.035 -11.551 -0.028 1.00 93.31 95 PHE A N 1
ATOM 758 C CA . PHE A 1 95 ? 3.428 -11.369 -0.408 1.00 93.31 95 PHE A CA 1
ATOM 759 C C . PHE A 1 95 ? 3.988 -12.688 -0.919 1.00 93.31 95 PHE A C 1
ATOM 761 O O . PHE A 1 95 ? 3.771 -13.730 -0.302 1.00 93.31 95 PHE A O 1
ATOM 768 N N . PHE A 1 96 ? 4.718 -12.632 -2.027 1.00 93.94 96 PHE A N 1
ATOM 769 C CA . PHE A 1 96 ? 5.443 -13.770 -2.574 1.00 93.94 96 PHE A CA 1
ATOM 770 C C . PHE A 1 96 ? 6.930 -13.439 -2.595 1.00 93.94 96 PHE A C 1
ATOM 772 O O . PHE A 1 96 ? 7.329 -12.424 -3.163 1.00 93.94 96 PHE A O 1
ATOM 779 N N . ASP A 1 97 ? 7.735 -14.276 -1.951 1.00 90.56 97 ASP A N 1
ATOM 780 C CA . ASP A 1 97 ? 9.187 -14.092 -1.834 1.00 90.56 97 ASP A CA 1
ATOM 781 C C . ASP A 1 97 ? 9.985 -14.832 -2.926 1.00 90.56 97 ASP A C 1
ATOM 783 O O . ASP A 1 97 ? 11.207 -14.711 -2.988 1.00 90.56 97 ASP A O 1
ATOM 787 N N . GLY A 1 98 ? 9.300 -15.567 -3.808 1.00 90.75 98 GLY A N 1
ATOM 788 C CA . GLY A 1 98 ? 9.902 -16.445 -4.816 1.00 90.75 98 GLY A CA 1
ATOM 789 C C . GLY A 1 98 ? 9.727 -17.937 -4.507 1.00 90.75 98 GLY A C 1
ATOM 790 O O . GLY A 1 98 ? 9.766 -18.765 -5.423 1.00 90.75 98 GLY A O 1
ATOM 791 N N . GLU A 1 99 ? 9.468 -18.288 -3.247 1.00 91.44 99 GLU A N 1
ATOM 792 C CA . GLU A 1 99 ? 9.374 -19.669 -2.766 1.00 91.44 99 GLU A CA 1
ATOM 793 C C . GLU A 1 99 ? 8.053 -19.978 -2.062 1.00 91.44 99 GLU A C 1
ATOM 795 O O . GLU A 1 99 ? 7.543 -21.093 -2.186 1.00 91.44 99 GLU A O 1
ATOM 800 N N . SER A 1 100 ? 7.488 -19.014 -1.340 1.00 94.25 100 SER A N 1
ATOM 801 C CA . SER A 1 100 ? 6.303 -19.185 -0.509 1.00 94.25 100 SER A CA 1
ATOM 802 C C . SER A 1 100 ? 5.442 -17.926 -0.469 1.00 94.25 100 SER A C 1
ATOM 804 O O . SER A 1 100 ? 5.868 -16.831 -0.846 1.00 94.25 100 SER A O 1
ATOM 806 N N . PHE A 1 101 ? 4.200 -18.091 -0.020 1.00 95.81 101 PHE A N 1
ATOM 807 C CA . PHE A 1 101 ? 3.290 -16.982 0.206 1.00 95.81 101 PHE A CA 1
ATOM 808 C C . PHE A 1 101 ? 3.179 -16.641 1.692 1.00 95.81 101 PHE A C 1
ATOM 810 O O . PHE A 1 101 ? 3.012 -17.517 2.549 1.00 95.81 101 PHE A O 1
ATOM 817 N N . ARG A 1 102 ? 3.177 -15.341 1.987 1.00 95.06 102 ARG A N 1
ATOM 818 C CA . ARG A 1 102 ? 2.838 -14.788 3.299 1.00 95.06 102 ARG A CA 1
ATOM 819 C C . ARG A 1 102 ? 1.605 -13.903 3.181 1.00 95.06 102 ARG A C 1
ATOM 821 O O . ARG A 1 102 ? 1.607 -12.942 2.414 1.00 95.06 102 ARG A O 1
ATOM 828 N N . LEU A 1 103 ? 0.565 -14.222 3.943 1.00 94.88 103 LEU A N 1
ATOM 829 C CA . LEU A 1 103 ? -0.650 -13.417 4.033 1.00 94.88 103 LEU A CA 1
ATOM 830 C C . LEU A 1 103 ? -0.530 -12.420 5.187 1.00 94.88 103 LEU A C 1
ATOM 832 O O . LEU A 1 103 ? -0.246 -12.823 6.313 1.00 94.88 103 LEU A O 1
ATOM 836 N N . GLU A 1 104 ? -0.799 -11.143 4.929 1.00 93.75 104 GLU A N 1
ATOM 837 C CA . GLU A 1 104 ? -0.863 -10.097 5.957 1.00 93.75 104 GLU A CA 1
ATOM 838 C C . GLU A 1 104 ? -2.213 -9.370 5.901 1.00 93.75 104 GLU A C 1
ATOM 840 O O . GLU A 1 104 ? -2.703 -9.042 4.819 1.00 93.75 104 GLU A O 1
ATOM 845 N N . ARG A 1 105 ? -2.815 -9.089 7.059 1.00 93.62 105 ARG A N 1
ATOM 846 C CA . ARG A 1 105 ? -4.076 -8.354 7.180 1.00 93.62 105 ARG A CA 1
ATOM 847 C C . ARG A 1 105 ? -3.881 -6.893 6.786 1.00 93.62 105 ARG A C 1
ATOM 849 O O . ARG A 1 105 ? -2.973 -6.214 7.276 1.00 93.62 105 ARG A O 1
ATOM 856 N N . LEU A 1 106 ? -4.773 -6.379 5.945 1.00 94.00 106 LEU A N 1
ATOM 857 C CA . LEU A 1 106 ? -4.856 -4.954 5.653 1.00 94.00 106 LEU A CA 1
ATOM 858 C C . LEU A 1 106 ? -5.613 -4.256 6.778 1.00 94.00 106 LEU A C 1
ATOM 860 O O . LEU A 1 106 ? -6.711 -4.652 7.147 1.00 94.00 106 LEU A O 1
ATOM 864 N N . HIS A 1 107 ? -5.022 -3.200 7.329 1.00 91.56 107 HIS A N 1
ATOM 865 C CA . HIS A 1 107 ? -5.605 -2.499 8.471 1.00 91.56 107 HIS A CA 1
ATOM 866 C C . HIS A 1 107 ? -6.396 -1.282 8.007 1.00 91.56 107 HIS A C 1
ATOM 868 O O . HIS A 1 107 ? -7.520 -1.052 8.446 1.00 91.56 107 HIS A O 1
ATOM 874 N N . ARG A 1 108 ? -5.797 -0.474 7.125 1.00 92.31 108 ARG A N 1
ATOM 875 C CA . ARG A 1 108 ? -6.370 0.804 6.687 1.00 92.31 108 ARG A CA 1
ATOM 876 C C . ARG A 1 108 ? -6.062 1.072 5.222 1.00 92.31 108 ARG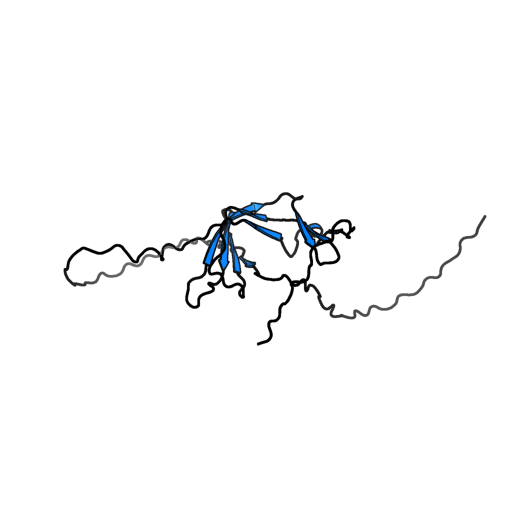 A C 1
ATOM 878 O O . ARG A 1 108 ? -5.040 0.642 4.698 1.00 92.31 108 ARG A O 1
ATOM 885 N N . GLY A 1 109 ? -6.932 1.812 4.557 1.00 93.69 109 GLY A N 1
ATOM 886 C CA . GLY A 1 109 ? -6.723 2.286 3.196 1.00 93.69 109 GLY A CA 1
ATOM 887 C C . GLY A 1 109 ? -6.907 3.791 3.118 1.00 93.69 109 GLY A C 1
ATOM 888 O O . GLY A 1 109 ? -7.839 4.340 3.698 1.00 93.69 109 GLY A O 1
ATOM 889 N N . VAL A 1 110 ? -6.039 4.473 2.379 1.00 95.00 110 VAL A N 1
ATOM 890 C CA . VAL A 1 110 ? -6.220 5.880 2.024 1.00 95.00 110 VAL A CA 1
ATOM 891 C C . VAL A 1 110 ? -6.855 5.941 0.645 1.00 95.00 110 VAL A C 1
ATOM 893 O O . VAL A 1 110 ? -6.233 5.604 -0.367 1.00 95.00 110 VAL A O 1
ATOM 896 N N . LYS A 1 111 ? -8.114 6.371 0.601 1.00 94.06 111 LYS A N 1
ATOM 897 C CA . LYS A 1 111 ? -8.867 6.571 -0.634 1.00 94.06 111 LYS A CA 1
ATOM 898 C C . LYS A 1 111 ? -8.791 8.019 -1.089 1.00 94.06 111 LYS A C 1
ATOM 900 O O . LYS A 1 111 ? -8.534 8.936 -0.308 1.00 94.06 111 LYS A O 1
ATOM 905 N N . ARG A 1 112 ? -9.070 8.214 -2.382 1.00 91.31 112 ARG A N 1
ATOM 906 C CA . ARG A 1 112 ? -9.160 9.534 -3.023 1.00 91.31 112 ARG A CA 1
ATOM 907 C C . ARG A 1 112 ? -7.896 10.373 -2.802 1.00 91.31 112 ARG A C 1
ATOM 909 O O . ARG A 1 112 ? -8.011 11.586 -2.648 1.00 91.31 112 ARG A O 1
ATOM 916 N N . LEU A 1 113 ? -6.719 9.736 -2.789 1.00 94.44 113 LEU A N 1
ATOM 917 C CA . LEU A 1 113 ? -5.454 10.448 -2.664 1.00 94.44 113 LEU A CA 1
ATOM 918 C C . LEU A 1 113 ? -5.312 11.394 -3.864 1.00 94.44 113 LEU A C 1
ATOM 920 O O . LEU A 1 113 ? -5.508 10.983 -5.010 1.00 94.44 113 LEU A O 1
ATOM 924 N N . ARG A 1 114 ? -5.026 12.669 -3.608 1.00 93.38 114 ARG A N 1
ATOM 925 C CA . ARG A 1 114 ? -4.919 13.732 -4.615 1.00 93.38 114 ARG A CA 1
ATOM 926 C C . ARG A 1 114 ? -3.718 14.607 -4.316 1.00 93.38 114 ARG A C 1
ATOM 928 O O . ARG A 1 114 ? -3.421 14.875 -3.160 1.00 93.38 114 ARG A O 1
ATOM 935 N N . HIS A 1 115 ? -3.046 15.078 -5.360 1.00 92.19 115 HIS A N 1
ATOM 936 C CA . HIS A 1 115 ? -1.956 16.037 -5.210 1.00 92.19 115 HIS A CA 1
ATOM 937 C C . HIS A 1 115 ? -2.491 17.376 -4.689 1.00 92.19 115 HIS A C 1
ATOM 939 O O . HIS A 1 115 ? -3.361 17.982 -5.320 1.00 92.19 115 HIS A O 1
ATOM 945 N N . ASN A 1 116 ? -1.964 17.834 -3.554 1.00 87.81 116 ASN A N 1
ATOM 946 C CA . ASN A 1 116 ? -2.237 19.159 -3.023 1.00 87.81 116 ASN A CA 1
ATOM 947 C C . ASN A 1 116 ? -1.242 20.144 -3.645 1.00 87.81 116 ASN A C 1
ATOM 949 O O . ASN A 1 116 ? -0.102 20.278 -3.205 1.00 87.81 116 ASN A O 1
ATOM 953 N N . ARG A 1 117 ? -1.686 20.828 -4.702 1.00 80.06 117 ARG A N 1
ATOM 954 C CA . ARG A 1 117 ? -0.952 21.964 -5.259 1.00 80.06 117 ARG A CA 1
ATOM 955 C C . ARG A 1 117 ? -1.094 23.117 -4.274 1.00 80.06 117 ARG A C 1
ATOM 957 O O . ARG A 1 117 ? -2.135 23.774 -4.242 1.00 80.06 117 ARG A O 1
ATOM 964 N N . MET A 1 118 ? -0.071 23.339 -3.454 1.00 64.94 118 MET A N 1
ATOM 965 C CA . MET A 1 118 ? -0.013 24.491 -2.559 1.00 64.94 118 MET A CA 1
ATOM 966 C C . MET A 1 118 ? -0.353 25.767 -3.344 1.00 64.94 118 MET A C 1
ATOM 968 O O . MET A 1 118 ? 0.188 26.014 -4.422 1.00 64.94 118 MET A O 1
ATOM 972 N N . ARG A 1 119 ? -1.254 26.588 -2.791 1.00 50.97 119 ARG A N 1
ATOM 973 C CA . ARG A 1 119 ? -1.863 27.788 -3.407 1.00 50.97 119 ARG A CA 1
ATOM 974 C C . ARG A 1 119 ? -0.867 28.919 -3.768 1.00 50.97 119 ARG A C 1
ATOM 976 O O . ARG A 1 119 ? -1.286 30.028 -4.068 1.00 50.97 119 ARG A O 1
ATOM 983 N N . GLY A 1 120 ? 0.441 28.668 -3.734 1.00 50.88 120 GLY A N 1
ATOM 984 C CA . GLY A 1 120 ? 1.500 29.631 -4.054 1.00 50.88 120 GLY A CA 1
ATOM 985 C C . GLY A 1 120 ? 2.034 29.563 -5.489 1.00 50.88 120 GLY A C 1
ATOM 986 O O . GLY A 1 120 ? 2.744 30.472 -5.899 1.00 50.88 120 GLY A O 1
ATOM 987 N N . GLU A 1 121 ? 1.699 28.535 -6.277 1.00 54.56 121 GLU A N 1
ATOM 988 C CA . GLU A 1 121 ? 2.186 28.417 -7.667 1.00 54.56 121 GLU A CA 1
ATOM 989 C C . GLU A 1 121 ? 1.362 29.231 -8.686 1.00 54.56 121 GLU A C 1
ATOM 991 O O . GLU A 1 121 ? 1.732 29.319 -9.853 1.00 54.56 121 GLU A O 1
ATOM 996 N N . SER A 1 122 ? 0.260 29.865 -8.265 1.00 47.38 122 SER A N 1
ATOM 997 C CA . SER A 1 122 ? -0.661 30.605 -9.140 1.00 47.38 122 SER A CA 1
ATOM 998 C C . SER A 1 122 ? -0.710 32.112 -8.859 1.00 47.38 122 SER A C 1
ATOM 1000 O O . SER A 1 122 ? -1.787 32.703 -8.874 1.00 47.38 122 SER A O 1
ATOM 1002 N N . ILE A 1 123 ? 0.434 32.752 -8.599 1.00 44.53 123 ILE A N 1
ATOM 1003 C CA . ILE A 1 123 ? 0.560 34.220 -8.673 1.00 44.53 123 ILE A CA 1
ATOM 1004 C C . ILE A 1 123 ? 1.814 34.564 -9.480 1.00 44.53 123 ILE A C 1
ATOM 1006 O O . ILE A 1 123 ? 2.817 35.044 -8.967 1.00 44.53 123 ILE A O 1
ATOM 1010 N N . SER A 1 124 ? 1.786 34.264 -10.773 1.00 48.97 124 SER A N 1
ATOM 1011 C CA . SER A 1 124 ? 2.700 34.849 -11.760 1.00 48.97 124 SER A CA 1
ATOM 1012 C C . SER A 1 124 ? 2.023 34.827 -13.124 1.00 48.97 124 SER A C 1
ATOM 1014 O O . SER A 1 124 ? 2.438 34.086 -14.002 1.00 48.97 124 SER A O 1
ATOM 1016 N N . ALA A 1 125 ? 0.912 35.562 -13.246 1.00 48.41 125 ALA A N 1
ATOM 1017 C CA . ALA A 1 125 ? 0.377 36.131 -14.494 1.00 48.41 125 ALA A CA 1
ATOM 1018 C C . ALA A 1 125 ? -1.056 36.650 -14.269 1.00 48.41 125 ALA A C 1
ATOM 1020 O O . ALA A 1 125 ? -2.010 36.028 -14.716 1.00 48.41 125 ALA A O 1
ATOM 1021 N N . ALA A 1 126 ? -1.216 37.759 -13.541 1.00 48.41 126 ALA A N 1
ATOM 1022 C CA . ALA A 1 126 ? -2.364 38.671 -13.677 1.00 48.41 126 ALA A CA 1
ATOM 1023 C C . ALA A 1 126 ? -2.195 39.866 -12.726 1.00 48.41 126 ALA A C 1
ATOM 1025 O O . ALA A 1 126 ? -2.776 39.897 -11.648 1.00 48.41 126 ALA A O 1
ATOM 1026 N N . ALA A 1 127 ? -1.370 40.833 -13.122 1.00 40.97 127 ALA A N 1
ATOM 1027 C CA . ALA A 1 127 ? -1.489 42.228 -12.694 1.00 40.97 127 ALA A CA 1
ATOM 1028 C C . ALA A 1 127 ? -0.675 43.100 -13.662 1.00 40.97 127 ALA A C 1
ATOM 1030 O O . ALA A 1 127 ? 0.323 43.714 -13.300 1.00 40.97 127 ALA A O 1
ATOM 1031 N N . ALA A 1 128 ? -1.073 43.098 -14.935 1.00 47.38 128 ALA A N 1
ATOM 1032 C CA . ALA A 1 128 ? -0.865 44.271 -15.769 1.00 47.38 128 ALA A CA 1
ATOM 1033 C C . ALA A 1 128 ? -2.060 45.207 -15.522 1.00 47.38 128 ALA A C 1
ATOM 1035 O O . ALA A 1 128 ? -3.183 44.724 -15.428 1.00 47.38 128 ALA A O 1
ATOM 1036 N N . SER A 1 129 ? -1.773 46.508 -15.443 1.00 44.84 129 SER A N 1
ATOM 1037 C CA . SER A 1 129 ? -2.676 47.668 -15.328 1.00 44.84 129 SER A CA 1
ATOM 1038 C C . SER A 1 129 ? -3.146 48.102 -13.926 1.00 44.84 129 SER A C 1
ATOM 1040 O O . SER A 1 129 ? -4.223 47.718 -13.482 1.00 44.84 129 SER A O 1
ATOM 1042 N N . ALA A 1 130 ? -2.389 49.010 -13.293 1.00 37.09 130 ALA A N 1
ATOM 1043 C CA . ALA A 1 130 ? -2.893 50.270 -12.714 1.00 37.09 130 ALA A CA 1
ATOM 1044 C C . ALA A 1 130 ? -1.707 51.189 -12.332 1.00 37.09 130 ALA A C 1
ATOM 1046 O O . ALA A 1 130 ? -0.662 50.697 -11.919 1.00 37.09 130 ALA A O 1
ATOM 1047 N N . GLY A 1 131 ? -1.854 52.498 -12.564 1.00 35.78 131 GLY A N 1
ATOM 1048 C CA . GLY A 1 131 ? -0.795 53.521 -12.583 1.00 35.78 131 GLY A CA 1
ATOM 1049 C C . GLY A 1 131 ? -0.247 54.017 -11.224 1.00 35.78 131 GLY A C 1
ATOM 1050 O O . GLY A 1 131 ? -0.467 53.373 -10.202 1.00 35.78 131 GLY A O 1
ATOM 1051 N N . PRO A 1 132 ? 0.508 55.140 -11.218 1.00 45.06 132 PRO A N 1
ATOM 1052 C CA . PRO A 1 132 ? 1.450 55.504 -10.151 1.00 45.06 132 PRO A CA 1
ATOM 1053 C C . PRO A 1 132 ? 0.914 56.553 -9.150 1.00 45.06 132 PRO A C 1
ATOM 1055 O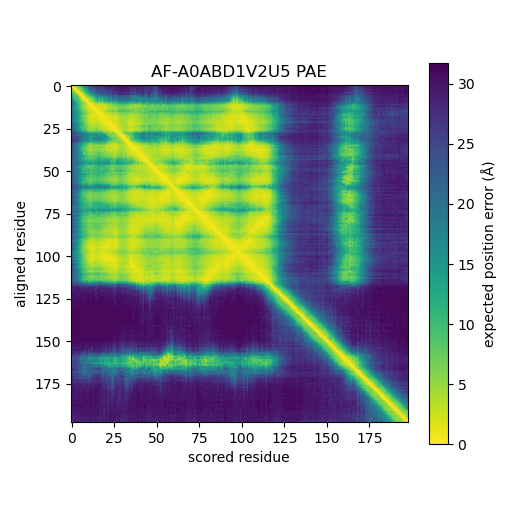 O . PRO A 1 132 ? 0.282 57.513 -9.576 1.00 45.06 132 PRO A O 1
ATOM 1058 N N . SER A 1 133 ? 1.237 56.402 -7.853 1.00 33.09 133 SER A N 1
ATOM 1059 C CA . SER A 1 133 ? 1.247 57.437 -6.778 1.00 33.09 133 SER A CA 1
ATOM 1060 C C . SER A 1 133 ? 1.385 56.734 -5.415 1.00 33.09 133 SER A C 1
ATOM 1062 O O . SER A 1 133 ? 0.718 55.722 -5.230 1.00 33.09 133 SER A O 1
ATOM 1064 N N . ASP A 1 134 ? 2.083 57.144 -4.358 1.00 33.72 134 ASP A N 1
ATOM 1065 C CA . ASP A 1 134 ? 3.129 58.117 -3.993 1.00 33.72 134 ASP A CA 1
ATOM 1066 C C . ASP A 1 134 ? 3.487 57.721 -2.517 1.00 33.72 134 ASP A C 1
ATOM 1068 O O . ASP A 1 134 ? 2.642 57.105 -1.851 1.00 33.72 134 ASP A O 1
ATOM 1072 N N . PRO A 1 135 ? 4.691 57.965 -1.959 1.00 49.50 135 PRO A N 1
ATOM 1073 C CA . PRO A 1 135 ? 5.129 57.369 -0.693 1.00 49.50 135 PRO A CA 1
ATOM 1074 C C . PRO A 1 135 ? 4.865 58.279 0.518 1.00 49.50 135 PRO A C 1
ATOM 1076 O O . PRO A 1 135 ? 5.273 59.437 0.526 1.00 49.50 135 PRO A O 1
ATOM 1079 N N . SER A 1 136 ? 4.282 57.758 1.607 1.00 30.97 136 SER A N 1
ATOM 1080 C CA . SER A 1 136 ? 4.408 58.406 2.924 1.00 30.97 136 SER A CA 1
ATOM 1081 C C . SER A 1 136 ? 4.076 57.480 4.104 1.00 30.97 136 SER A C 1
ATOM 1083 O O . SER A 1 136 ? 3.058 56.798 4.123 1.00 30.97 136 SER A O 1
ATOM 1085 N N . SER A 1 137 ? 4.957 57.477 5.104 1.00 36.78 137 SER A N 1
ATOM 1086 C CA . SER A 1 137 ? 4.775 56.992 6.488 1.00 36.78 137 SER A CA 1
ATOM 1087 C C . SER A 1 137 ? 5.079 58.170 7.438 1.00 36.78 137 SER A C 1
ATOM 1089 O O . SER A 1 137 ? 5.739 59.105 6.985 1.00 36.78 137 SER A O 1
ATOM 1091 N N . PRO A 1 138 ? 4.927 58.057 8.778 1.00 64.75 138 PRO A N 1
ATOM 1092 C CA . PRO A 1 138 ? 3.807 57.667 9.664 1.00 64.75 138 PRO A CA 1
ATOM 1093 C C . PRO A 1 138 ? 3.485 58.843 10.658 1.00 64.75 138 PRO A C 1
ATOM 1095 O O . PRO A 1 138 ? 3.922 59.955 10.358 1.00 64.75 138 PRO A O 1
ATOM 1098 N N . PRO A 1 139 ? 2.763 58.708 11.817 1.00 45.19 139 PRO A N 1
ATOM 1099 C CA . PRO A 1 139 ? 3.429 58.294 13.081 1.00 45.19 139 PRO A CA 1
ATOM 1100 C C . PRO A 1 139 ? 2.565 57.676 14.237 1.00 45.19 139 PRO A C 1
ATOM 1102 O O . PRO A 1 139 ? 1.366 57.886 14.354 1.00 45.19 139 PRO A O 1
ATOM 1105 N N . VAL A 1 140 ? 3.264 56.951 15.130 1.00 39.69 140 VAL A N 1
ATOM 1106 C CA . VAL A 1 140 ? 3.174 56.827 16.617 1.00 39.69 140 VAL A CA 1
ATOM 1107 C C . VAL A 1 140 ? 1.805 56.811 17.345 1.00 39.69 140 VAL A C 1
ATOM 1109 O O . VAL A 1 140 ? 1.103 57.813 17.413 1.00 39.69 140 VAL A O 1
ATOM 1112 N N . GLY A 1 141 ? 1.552 55.740 18.118 1.00 36.84 141 GLY A N 1
ATOM 1113 C CA . GLY A 1 141 ? 0.545 55.693 19.195 1.00 36.84 141 GLY A CA 1
ATOM 1114 C C . GLY A 1 141 ? 0.893 54.666 20.287 1.00 36.84 141 GLY A C 1
ATOM 1115 O O . GLY A 1 141 ? 1.259 53.535 19.988 1.00 36.84 141 GLY A O 1
ATOM 1116 N N . LYS A 1 142 ? 0.848 55.092 21.555 1.00 37.06 142 LYS A N 1
ATOM 1117 C CA . LYS A 1 142 ? 1.384 54.430 22.761 1.00 37.06 142 LYS A CA 1
ATOM 1118 C C . LYS A 1 142 ? 0.488 53.319 23.341 1.00 37.06 142 LYS A C 1
ATOM 1120 O O . LYS A 1 142 ? -0.727 53.412 23.288 1.00 37.06 142 LYS A O 1
ATOM 1125 N N . VAL A 1 143 ? 1.160 52.361 23.997 1.00 36.97 143 VAL A N 1
ATOM 1126 C CA . VAL A 1 143 ? 0.816 51.604 25.226 1.00 36.97 143 VAL A CA 1
ATOM 1127 C C . VAL A 1 143 ? -0.669 51.399 25.550 1.00 36.97 143 VAL A C 1
ATOM 1129 O O . VAL A 1 143 ? -1.350 52.328 25.968 1.00 36.97 143 VAL A O 1
ATOM 1132 N N . THR A 1 144 ? -1.096 50.136 25.637 1.00 31.86 144 THR A N 1
ATOM 1133 C CA . THR A 1 144 ? -1.988 49.703 26.727 1.00 31.86 144 THR A CA 1
ATOM 1134 C C . THR A 1 144 ? -1.663 48.265 27.130 1.00 31.86 144 THR A C 1
ATOM 1136 O O . THR A 1 144 ? -1.642 47.357 26.304 1.00 31.86 144 THR A O 1
ATOM 1139 N N . LYS A 1 145 ? -1.359 48.079 28.420 1.00 38.81 145 LYS A N 1
ATOM 1140 C CA . LYS A 1 145 ? -1.254 46.774 29.077 1.00 38.81 145 LYS A CA 1
ATOM 1141 C C . LYS A 1 145 ? -2.642 46.136 29.127 1.00 38.81 145 LYS A C 1
ATOM 1143 O O . LYS A 1 145 ? -3.545 46.744 29.687 1.00 38.81 145 LYS A O 1
ATOM 1148 N N . TYR A 1 146 ? -2.764 44.893 28.672 1.00 34.31 146 TYR A N 1
ATOM 1149 C CA . TYR A 1 146 ? -3.840 43.999 29.089 1.00 34.31 146 TYR A CA 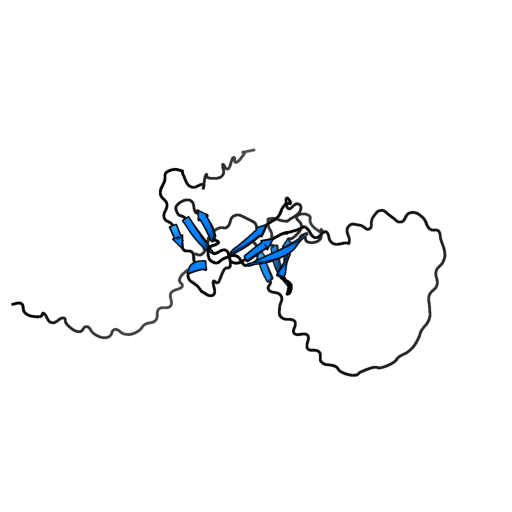1
ATOM 1150 C C . TYR A 1 146 ? -3.270 42.604 29.352 1.00 34.31 146 TYR A C 1
ATOM 1152 O O . TYR A 1 146 ? -2.821 41.909 28.448 1.00 34.31 146 TYR A O 1
ATOM 1160 N N . GLN A 1 147 ? -3.285 42.225 30.626 1.00 39.78 147 GLN A N 1
ATOM 1161 C CA . GLN A 1 147 ? -3.437 40.849 31.087 1.00 39.78 147 GLN A CA 1
ATOM 1162 C C . GLN A 1 147 ? -4.885 40.782 31.604 1.00 39.78 147 GLN A C 1
ATOM 1164 O O . GLN A 1 147 ? -5.306 41.707 32.302 1.00 39.78 147 GLN A O 1
ATOM 1169 N N . PRO A 1 148 ? -5.674 39.770 31.214 1.00 42.12 148 PRO A N 1
ATOM 1170 C CA . PRO A 1 148 ? -5.836 38.636 32.113 1.00 42.12 148 PRO A CA 1
ATOM 1171 C C . PRO A 1 148 ? -5.780 37.273 31.420 1.00 42.12 148 PRO A C 1
ATOM 1173 O O . PRO A 1 148 ? -6.080 37.090 30.246 1.00 42.12 148 PRO A O 1
ATOM 1176 N N . SER A 1 149 ? -5.369 36.324 32.247 1.00 42.16 149 SER A N 1
ATOM 1177 C CA . SER A 1 149 ? -5.409 34.878 32.092 1.00 42.16 149 SER A CA 1
ATOM 1178 C C . SER A 1 149 ? -6.671 34.336 31.422 1.00 42.16 149 SER A C 1
ATOM 1180 O O . SER A 1 149 ? -7.769 34.645 31.872 1.00 42.16 149 SER A O 1
ATOM 1182 N N . ASN A 1 150 ? -6.491 33.384 30.505 1.00 35.94 150 ASN A N 1
ATOM 1183 C CA . ASN A 1 150 ? -7.225 32.123 30.554 1.00 35.94 150 ASN A CA 1
ATOM 1184 C C . ASN A 1 150 ? -6.341 30.986 30.034 1.00 35.94 150 ASN A C 1
ATOM 1186 O O . ASN A 1 150 ? -5.756 31.050 28.954 1.00 35.94 150 ASN A O 1
ATOM 1190 N N . LYS A 1 151 ? -6.192 29.974 30.891 1.00 48.22 151 LYS A N 1
ATOM 1191 C CA . LYS A 1 151 ? -5.565 28.694 30.591 1.00 48.22 151 LYS A CA 1
ATOM 1192 C C . LYS A 1 151 ? -6.533 27.900 29.721 1.00 48.22 151 LYS A C 1
ATOM 1194 O O . LYS A 1 151 ? -7.372 27.197 30.267 1.00 48.22 151 LYS A O 1
ATOM 1199 N N . ASP A 1 152 ? -6.350 27.946 28.412 1.00 37.38 152 ASP A N 1
ATOM 1200 C CA . ASP A 1 152 ? -6.715 26.808 27.580 1.00 37.38 152 ASP A CA 1
ATOM 1201 C C . ASP A 1 152 ? -5.430 26.052 27.282 1.00 37.38 152 ASP A C 1
ATOM 1203 O O . ASP A 1 152 ? -4.630 26.408 26.415 1.00 37.38 152 ASP A O 1
ATOM 1207 N N . ALA A 1 153 ? -5.198 25.012 28.082 1.00 38.59 153 ALA A N 1
ATOM 1208 C CA . ALA A 1 153 ? -4.271 23.965 27.714 1.00 38.59 153 ALA A CA 1
ATOM 1209 C C . ALA A 1 153 ? -4.836 23.314 26.448 1.00 38.59 153 ALA A C 1
ATOM 1211 O O . ALA A 1 153 ? -5.674 22.415 26.510 1.00 38.59 153 ALA A O 1
ATOM 1212 N N . ILE A 1 154 ? -4.401 23.802 25.286 1.00 42.22 154 ILE A N 1
ATOM 1213 C CA . ILE A 1 154 ? -4.564 23.087 24.029 1.00 42.22 154 ILE A CA 1
ATOM 1214 C C . ILE A 1 154 ? -3.863 21.750 24.255 1.00 42.22 154 ILE A C 1
ATOM 1216 O O . ILE A 1 154 ? -2.635 21.665 24.227 1.00 42.22 154 ILE A O 1
ATOM 1220 N N . HIS A 1 155 ? -4.643 20.701 24.515 1.00 40.69 155 HIS A N 1
ATOM 1221 C CA . HIS A 1 155 ? -4.179 19.332 24.390 1.00 40.69 155 HIS A CA 1
ATOM 1222 C C . HIS A 1 155 ? -3.861 19.115 22.908 1.00 40.69 155 HIS A C 1
ATOM 1224 O O . HIS A 1 155 ? -4.685 18.641 22.119 1.00 40.69 155 HIS A O 1
ATOM 1230 N N . VAL A 1 156 ? -2.647 19.506 22.517 1.00 44.38 156 VAL A N 1
ATOM 1231 C CA . VAL A 1 156 ? -2.007 19.071 21.283 1.00 44.38 156 VAL A CA 1
ATOM 1232 C C . VAL A 1 156 ? -1.727 17.587 21.484 1.00 44.38 156 VAL A C 1
ATOM 1234 O O . VAL A 1 156 ? -0.649 17.177 21.903 1.00 44.38 156 VAL A O 1
ATOM 1237 N N . MET A 1 157 ? -2.758 16.769 21.273 1.00 45.94 157 MET A N 1
ATOM 1238 C CA . MET A 1 157 ? -2.569 15.341 21.071 1.00 45.94 157 MET A CA 1
ATOM 1239 C C . MET A 1 157 ? -1.646 15.206 19.856 1.00 45.94 157 MET A C 1
ATOM 1241 O O . MET A 1 157 ? -1.936 15.824 18.824 1.00 45.94 157 MET A O 1
ATOM 1245 N N . PRO A 1 158 ? -0.522 14.487 19.978 1.00 52.09 158 PRO A N 1
ATOM 1246 C CA . PRO A 1 158 ? 0.451 14.406 18.905 1.00 52.09 158 PRO A CA 1
ATOM 1247 C C . PRO A 1 158 ? -0.220 13.799 17.671 1.00 52.09 158 PRO A C 1
ATOM 1249 O O . PRO A 1 158 ? -0.887 12.769 17.761 1.00 52.09 158 PRO A O 1
ATOM 1252 N N . ALA A 1 159 ? -0.077 14.460 16.521 1.00 63.50 159 ALA A N 1
ATOM 1253 C CA . ALA A 1 159 ? -0.429 13.847 15.250 1.00 63.50 159 ALA A CA 1
ATOM 1254 C C . ALA A 1 159 ? 0.426 12.582 15.077 1.00 63.50 159 ALA A C 1
ATOM 1256 O O . ALA A 1 159 ? 1.642 12.630 15.274 1.00 63.50 159 ALA A O 1
ATOM 1257 N N . GLU A 1 160 ? -0.202 11.457 14.739 1.00 72.69 160 GLU A N 1
ATOM 1258 C CA . GLU A 1 160 ? 0.514 10.215 14.449 1.00 72.69 160 GLU A CA 1
ATOM 1259 C C . GLU A 1 160 ? 1.244 10.389 13.111 1.00 72.69 160 GLU A C 1
ATOM 1261 O O . GLU A 1 160 ? 0.621 10.711 12.090 1.00 72.69 160 GLU A O 1
ATOM 1266 N N . VAL A 1 161 ? 2.573 10.253 13.145 1.00 75.69 161 VAL A N 1
ATOM 1267 C CA . VAL A 1 161 ? 3.445 10.385 11.974 1.00 75.69 161 VAL A CA 1
ATOM 1268 C C . VAL A 1 161 ? 4.110 9.049 11.700 1.00 75.69 161 VAL A C 1
ATOM 1270 O O . VAL A 1 161 ? 4.922 8.582 12.496 1.00 75.69 161 VAL A O 1
ATOM 1273 N N . GLU A 1 162 ? 3.799 8.462 10.553 1.00 79.75 162 GLU A N 1
ATOM 1274 C CA . GLU A 1 162 ? 4.420 7.230 10.074 1.00 79.75 162 GLU A CA 1
ATOM 1275 C C . GLU A 1 162 ? 5.404 7.544 8.937 1.00 79.75 162 GLU A C 1
ATOM 1277 O O . GLU A 1 162 ? 5.228 8.507 8.186 1.00 79.75 162 GLU A O 1
ATOM 1282 N N . ARG A 1 163 ? 6.482 6.765 8.815 1.00 82.38 163 ARG A N 1
ATOM 1283 C CA . ARG A 1 163 ? 7.489 6.930 7.754 1.00 82.38 163 ARG A CA 1
ATOM 1284 C C . ARG A 1 163 ? 7.178 5.969 6.612 1.00 82.38 163 ARG A C 1
ATOM 1286 O O . ARG A 1 163 ? 7.008 4.783 6.855 1.00 82.38 163 ARG A O 1
ATOM 1293 N N . ILE A 1 164 ? 7.165 6.465 5.377 1.00 78.56 164 ILE A N 1
ATOM 1294 C CA . ILE A 1 164 ? 6.912 5.656 4.178 1.00 78.56 164 ILE A CA 1
ATOM 1295 C C . ILE A 1 164 ? 8.220 5.457 3.413 1.00 78.56 164 ILE A C 1
ATOM 1297 O O . ILE A 1 164 ? 8.888 6.425 3.049 1.00 78.56 164 ILE A O 1
ATOM 1301 N N . GLU A 1 165 ? 8.569 4.209 3.120 1.00 76.31 165 GLU A N 1
ATOM 1302 C CA . GLU A 1 165 ? 9.687 3.864 2.238 1.00 76.31 165 GLU A CA 1
ATOM 1303 C C . GLU A 1 165 ? 9.182 3.674 0.797 1.00 76.31 165 GLU A C 1
ATOM 1305 O O . GLU A 1 165 ? 8.161 3.026 0.575 1.00 76.31 165 GLU A O 1
ATOM 1310 N N . ILE A 1 166 ? 9.880 4.250 -0.189 1.00 60.31 166 ILE A N 1
ATOM 1311 C CA . ILE A 1 166 ? 9.614 4.026 -1.619 1.00 60.31 166 ILE A CA 1
ATOM 1312 C C . ILE A 1 166 ? 10.774 3.195 -2.180 1.00 60.31 166 ILE A C 1
ATOM 1314 O O . ILE A 1 166 ? 11.884 3.704 -2.280 1.00 60.31 166 ILE A O 1
ATOM 1318 N N . GLY A 1 167 ? 10.543 1.936 -2.563 1.00 52.53 167 GLY A N 1
ATOM 1319 C CA . GLY A 1 167 ? 11.582 1.085 -3.167 1.00 52.53 167 GLY A CA 1
ATOM 1320 C C . GLY A 1 167 ? 11.389 -0.412 -2.917 1.00 52.53 167 GLY A C 1
ATOM 1321 O O . GLY A 1 167 ? 10.387 -0.816 -2.330 1.00 52.53 167 GLY A O 1
ATOM 1322 N N . GLU A 1 168 ? 12.339 -1.238 -3.379 1.00 42.34 168 GLU A N 1
ATOM 1323 C CA . GLU A 1 168 ? 12.347 -2.684 -3.107 1.00 42.34 168 GLU A CA 1
ATOM 1324 C C . GLU A 1 168 ? 12.377 -2.942 -1.595 1.00 42.34 168 GLU A C 1
ATOM 1326 O O . GLU A 1 168 ? 13.367 -2.655 -0.920 1.00 42.34 168 GLU A O 1
ATOM 1331 N N . PHE A 1 169 ? 11.301 -3.526 -1.069 1.00 42.66 169 PHE A N 1
ATOM 1332 C CA . PHE A 1 169 ? 11.243 -3.992 0.310 1.00 42.66 169 PHE A CA 1
ATOM 1333 C C . PHE A 1 169 ? 12.188 -5.190 0.472 1.00 42.66 169 PHE A C 1
ATOM 1335 O O . PHE A 1 169 ? 11.864 -6.314 0.087 1.00 42.66 169 PHE A O 1
ATOM 1342 N N . LYS A 1 170 ? 13.381 -4.965 1.030 1.00 40.78 170 LYS A N 1
ATOM 1343 C CA . LYS A 1 170 ? 14.230 -6.058 1.510 1.00 40.78 170 LYS A CA 1
ATOM 1344 C C . LYS A 1 170 ? 13.718 -6.452 2.890 1.00 40.78 170 LYS A C 1
ATOM 1346 O O . LYS A 1 170 ? 13.889 -5.715 3.855 1.00 40.78 170 LYS A O 1
ATOM 1351 N N . SER A 1 171 ? 13.065 -7.611 2.975 1.00 42.22 171 SER A N 1
ATOM 1352 C CA . SER A 1 171 ? 12.733 -8.235 4.255 1.00 42.22 171 SER A CA 1
ATOM 1353 C C . SER A 1 171 ? 14.040 -8.608 4.956 1.00 42.22 171 SER A C 1
ATOM 1355 O O . SER A 1 171 ? 14.610 -9.664 4.712 1.00 42.22 171 SER A O 1
ATOM 1357 N N . SER A 1 172 ? 14.556 -7.715 5.792 1.00 40.91 172 SER A N 1
ATOM 1358 C CA . SER A 1 172 ? 15.674 -8.007 6.683 1.00 40.91 172 SER A CA 1
ATOM 1359 C C . SER A 1 172 ? 15.213 -7.890 8.129 1.00 40.91 172 SER A C 1
ATOM 1361 O O . SER A 1 172 ? 15.711 -7.061 8.883 1.00 40.91 172 SER A O 1
ATOM 1363 N N . ASP A 1 173 ? 14.270 -8.749 8.517 1.00 37.31 173 ASP A N 1
ATOM 1364 C CA . ASP A 1 173 ? 14.074 -9.109 9.922 1.00 37.31 173 ASP A CA 1
ATOM 1365 C C . ASP A 1 173 ? 14.950 -10.326 10.237 1.00 37.31 173 ASP A C 1
ATOM 1367 O O . ASP A 1 173 ? 14.488 -11.440 10.467 1.00 37.31 173 ASP A O 1
ATOM 1371 N N . ALA A 1 174 ? 16.265 -10.111 10.225 1.00 39.22 174 ALA A N 1
ATOM 1372 C CA . ALA A 1 174 ? 17.205 -10.992 10.901 1.00 39.22 174 ALA A CA 1
ATOM 1373 C C . ALA A 1 174 ? 17.673 -10.260 12.158 1.00 39.22 174 ALA A C 1
ATOM 1375 O O . ALA A 1 174 ? 18.680 -9.555 12.158 1.00 39.22 174 ALA A O 1
ATOM 1376 N N . LYS A 1 175 ? 16.911 -10.391 13.247 1.00 37.81 175 LYS A N 1
ATOM 1377 C CA . LYS A 1 175 ? 17.376 -9.958 14.565 1.00 37.81 175 LYS A CA 1
ATOM 1378 C C . LYS A 1 175 ? 18.531 -10.878 14.984 1.00 37.81 175 LYS A C 1
ATOM 1380 O O . LYS A 1 175 ? 18.299 -12.080 15.121 1.00 37.81 175 LYS A O 1
ATOM 1385 N N . PRO A 1 176 ? 19.753 -10.374 15.239 1.00 35.47 176 PRO A N 1
ATOM 1386 C CA . PRO A 1 176 ? 20.776 -11.197 15.857 1.00 35.47 176 PRO A CA 1
ATOM 1387 C C . PRO A 1 176 ? 20.359 -11.437 17.311 1.00 35.47 176 PRO A C 1
ATOM 1389 O O . PRO A 1 176 ? 20.218 -10.508 18.113 1.00 35.47 176 PRO A O 1
ATOM 1392 N N . ARG A 1 177 ? 20.106 -12.705 17.642 1.00 33.56 177 ARG A N 1
ATOM 1393 C CA . ARG A 1 177 ? 19.879 -13.182 19.007 1.00 33.56 177 ARG A CA 1
ATOM 1394 C C . ARG A 1 177 ? 21.190 -13.030 19.775 1.00 33.56 177 ARG A C 1
ATOM 1396 O O . ARG A 1 177 ? 22.033 -13.919 19.746 1.00 33.56 177 ARG A O 1
ATOM 1403 N N . ASN A 1 178 ? 21.370 -11.890 20.436 1.00 36.25 178 ASN A N 1
ATOM 1404 C CA . ASN A 1 178 ? 22.481 -11.708 21.356 1.00 36.25 178 ASN A CA 1
ATOM 1405 C C . ASN A 1 178 ? 22.184 -12.523 22.622 1.00 36.25 178 ASN A C 1
ATOM 1407 O O . ASN A 1 178 ? 21.207 -12.260 23.329 1.00 36.25 178 ASN A O 1
ATOM 1411 N N . GLY A 1 179 ? 22.974 -13.574 22.835 1.00 40.72 179 GLY A N 1
ATOM 1412 C CA . GLY A 1 179 ? 22.857 -14.472 23.972 1.00 40.72 179 GLY A CA 1
ATOM 1413 C C . GLY A 1 179 ? 23.171 -13.743 25.272 1.00 40.72 179 GLY A C 1
ATOM 1414 O O . GLY A 1 179 ? 24.232 -13.145 25.422 1.00 40.72 179 GLY A O 1
ATOM 1415 N N . LYS A 1 180 ? 22.252 -13.825 26.231 1.00 35.03 180 LYS A N 1
ATOM 1416 C CA . LYS A 1 180 ? 22.591 -13.701 27.644 1.00 35.03 180 LYS A CA 1
ATOM 1417 C C . LYS A 1 180 ? 22.373 -15.068 28.267 1.00 35.03 180 LYS A C 1
ATOM 1419 O O . LYS A 1 180 ? 21.243 -15.544 28.346 1.00 35.03 180 LYS A O 1
ATOM 1424 N N . ALA A 1 181 ? 23.492 -15.705 28.596 1.00 40.78 181 ALA A N 1
ATOM 1425 C CA . ALA A 1 181 ? 23.542 -16.856 29.471 1.00 40.78 181 ALA A CA 1
ATOM 1426 C C . ALA A 1 181 ? 22.929 -16.447 30.814 1.00 40.78 181 ALA A C 1
ATOM 1428 O O . ALA A 1 181 ? 23.437 -15.541 31.471 1.00 40.78 181 ALA A O 1
ATOM 1429 N N . ASN A 1 182 ? 21.817 -17.078 31.174 1.00 35.88 182 ASN A N 1
ATOM 1430 C CA . ASN A 1 182 ? 21.382 -17.146 32.558 1.00 35.88 182 ASN A CA 1
ATOM 1431 C C . ASN A 1 182 ? 21.735 -18.551 33.034 1.00 35.88 182 ASN A C 1
ATOM 1433 O O . ASN A 1 182 ? 21.069 -19.516 32.661 1.00 35.88 182 ASN A O 1
ATOM 1437 N N . ASP A 1 183 ? 22.802 -18.635 33.822 1.00 39.50 183 ASP A N 1
ATOM 1438 C CA . ASP A 1 183 ? 23.072 -19.778 34.679 1.00 39.50 183 ASP A CA 1
ATOM 1439 C C . ASP A 1 183 ? 21.912 -19.932 35.670 1.00 39.50 183 ASP A C 1
ATOM 1441 O O . ASP A 1 183 ? 21.616 -19.025 36.449 1.00 39.50 183 ASP A O 1
ATOM 1445 N N . TYR A 1 184 ? 21.263 -21.093 35.645 1.00 37.25 184 TYR A N 1
ATOM 1446 C CA . TYR A 1 184 ? 20.500 -21.622 36.771 1.00 37.25 184 TYR A CA 1
ATOM 1447 C C . TYR A 1 184 ? 20.954 -23.067 37.013 1.00 37.25 184 TYR A C 1
ATOM 1449 O O . TYR A 1 184 ? 21.192 -23.796 36.046 1.00 37.25 184 TYR A O 1
ATOM 1457 N N . PRO A 1 185 ? 21.119 -23.484 38.281 1.00 42.38 185 PRO A N 1
ATOM 1458 C CA . PRO A 1 185 ? 21.772 -24.738 38.613 1.00 42.38 185 PRO A CA 1
ATOM 1459 C C . PRO A 1 185 ? 20.853 -25.932 38.351 1.00 42.38 185 PRO A C 1
ATOM 1461 O O . PRO A 1 185 ? 19.635 -25.865 38.523 1.00 42.38 185 PRO A O 1
ATOM 1464 N N . ALA A 1 186 ? 21.478 -27.036 37.949 1.00 40.47 186 ALA A N 1
ATOM 1465 C CA . ALA A 1 186 ? 20.846 -28.324 37.726 1.00 40.47 186 ALA A CA 1
ATOM 1466 C C . ALA A 1 186 ? 20.184 -28.853 39.010 1.00 40.47 186 ALA A C 1
ATOM 1468 O O . ALA A 1 186 ? 20.848 -29.041 40.029 1.00 40.47 186 ALA A O 1
ATOM 1469 N N . ALA A 1 187 ? 18.885 -29.143 38.933 1.00 39.91 187 ALA A N 1
ATOM 1470 C CA . ALA A 1 187 ? 18.156 -29.908 39.936 1.00 39.91 187 ALA A CA 1
ATOM 1471 C C . ALA A 1 187 ? 17.830 -31.299 39.369 1.00 39.91 187 ALA A C 1
ATOM 1473 O O . ALA A 1 187 ? 16.925 -31.461 38.559 1.00 39.91 187 ALA A O 1
ATOM 1474 N N . GLN A 1 188 ? 18.680 -32.242 39.772 1.00 39.97 188 GLN A N 1
ATOM 1475 C CA . GLN A 1 188 ? 18.475 -33.667 40.060 1.00 39.97 188 GLN A CA 1
ATOM 1476 C C . GLN A 1 188 ? 17.406 -34.464 39.287 1.00 39.97 188 GLN A C 1
ATOM 1478 O O . GLN A 1 188 ? 16.202 -34.241 39.385 1.00 39.97 188 GLN A O 1
ATOM 1483 N N . GLU A 1 189 ? 17.910 -35.503 38.622 1.00 38.09 189 GLU A N 1
ATOM 1484 C CA . GLU A 1 189 ? 17.185 -36.627 38.039 1.00 38.09 189 GLU A CA 1
ATOM 1485 C C . GLU A 1 189 ? 16.370 -37.392 39.097 1.00 38.09 189 GLU A C 1
ATOM 1487 O O . GLU A 1 189 ?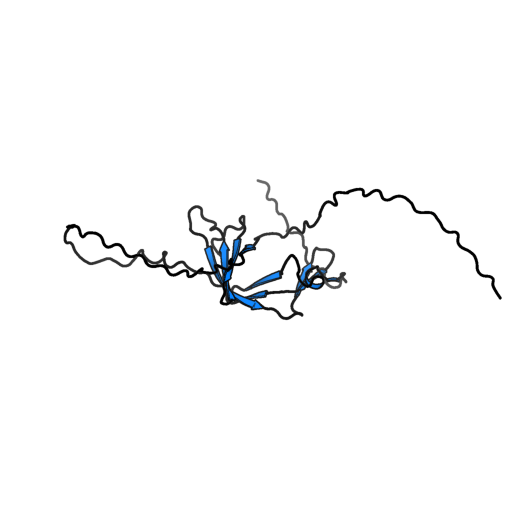 16.875 -37.732 40.168 1.00 38.09 189 GLU A O 1
ATOM 1492 N N . ILE A 1 190 ? 15.117 -37.711 38.767 1.00 42.69 190 ILE A N 1
ATOM 1493 C CA . ILE A 1 190 ? 14.292 -38.681 39.496 1.00 42.69 190 ILE A CA 1
ATOM 1494 C C . ILE A 1 190 ? 14.142 -39.915 38.591 1.00 42.69 190 ILE A C 1
ATOM 1496 O O . ILE A 1 190 ? 13.777 -39.754 37.423 1.00 42.69 190 ILE A O 1
ATOM 1500 N N . PRO A 1 191 ? 14.422 -41.135 39.084 1.00 44.75 191 PRO A N 1
ATOM 1501 C CA . PRO A 1 191 ? 14.428 -42.338 38.263 1.00 44.75 191 PRO A CA 1
ATOM 1502 C C . PRO A 1 191 ? 13.014 -42.817 37.915 1.00 44.75 191 PRO A C 1
ATOM 1504 O O . PRO A 1 191 ? 12.089 -42.795 38.729 1.00 44.75 191 PRO A O 1
ATOM 1507 N N . SER A 1 192 ? 12.876 -43.296 36.682 1.00 41.22 192 SER A N 1
ATOM 1508 C CA . SER A 1 192 ? 11.711 -43.991 36.147 1.00 41.22 192 SER A CA 1
ATOM 1509 C C . SER A 1 192 ? 11.510 -45.344 36.837 1.00 41.22 192 SER A C 1
ATOM 1511 O O . SER A 1 192 ? 12.401 -46.190 36.853 1.00 41.22 192 SER A O 1
ATOM 1513 N N . ASN A 1 193 ? 10.311 -45.567 37.374 1.00 47.25 193 ASN A N 1
ATOM 1514 C CA . ASN A 1 193 ? 9.881 -46.862 37.899 1.00 47.25 193 ASN A CA 1
ATOM 1515 C C . ASN A 1 193 ? 9.021 -47.573 36.830 1.00 47.25 193 ASN A C 1
ATOM 1517 O O . ASN A 1 193 ? 8.098 -46.941 36.307 1.00 47.25 193 ASN A O 1
ATOM 1521 N N . PRO A 1 194 ? 9.274 -48.846 36.474 1.00 56.28 194 PRO A N 1
ATOM 1522 C CA . PRO A 1 194 ? 8.419 -49.586 35.550 1.00 56.28 194 PRO A CA 1
ATOM 1523 C C . PRO A 1 194 ? 7.194 -50.157 36.284 1.00 56.28 194 PRO A C 1
ATOM 1525 O O . PRO A 1 194 ? 7.304 -50.666 37.398 1.00 56.28 194 PRO A O 1
ATOM 1528 N N . SER A 1 195 ? 6.019 -50.080 35.655 1.00 51.78 195 SER A N 1
ATOM 1529 C CA . SER A 1 195 ? 4.793 -50.730 36.143 1.00 51.78 195 SER A CA 1
ATOM 1530 C C . SER A 1 195 ? 4.687 -52.162 35.584 1.00 51.78 195 SER A C 1
ATOM 1532 O O . SER A 1 195 ? 5.097 -52.374 34.438 1.00 51.78 195 SER A O 1
ATOM 1534 N N . PRO A 1 196 ? 4.180 -53.145 36.356 1.00 57.06 196 PRO A N 1
ATOM 1535 C CA . PRO A 1 196 ? 4.150 -54.553 35.967 1.00 57.06 196 PRO A CA 1
ATOM 1536 C C . PRO A 1 196 ? 2.958 -54.870 35.050 1.00 57.06 196 PRO A C 1
ATOM 1538 O O . PRO A 1 196 ? 1.912 -54.227 35.128 1.00 57.06 196 PRO A O 1
ATOM 1541 N N . GLY A 1 197 ? 3.145 -55.846 34.157 1.00 53.00 197 GLY A N 1
ATOM 1542 C CA . GLY A 1 197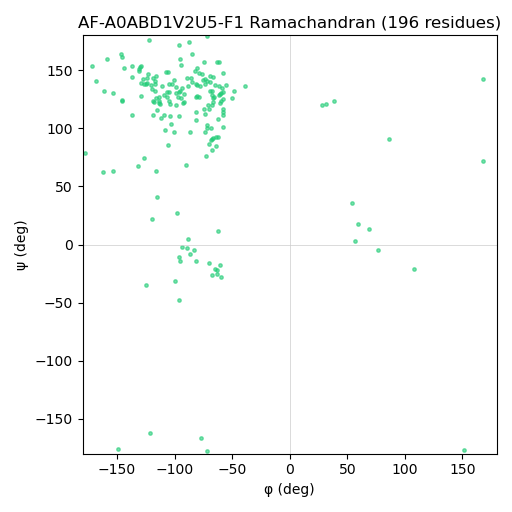 ? 2.130 -56.307 33.203 1.00 53.00 197 GLY A CA 1
ATOM 1543 C C . GLY A 1 197 ? 0.987 -57.115 33.840 1.00 53.00 197 GLY A C 1
ATOM 1544 O O . GLY A 1 197 ? 0.960 -57.276 35.061 1.00 53.00 197 GLY A O 1
ATOM 1545 N N . PRO A 1 198 ? 0.046 -57.618 33.020 1.00 61.41 198 PRO A N 1
ATOM 1546 C CA . PRO A 1 198 ? -0.866 -58.689 33.414 1.00 61.41 198 PRO A CA 1
ATOM 1547 C C . PRO A 1 198 ? -0.171 -60.058 33.470 1.00 61.41 198 PRO A C 1
ATOM 1549 O O . PRO A 1 198 ? 0.810 -60.265 32.716 1.00 61.41 198 PRO A O 1
#

Mean predicted aligned error: 18.33 Å

pLDDT: mean 70.08, std 23.38, range [30.97, 96.19]

Organism: NCBI:txid126358

Foldseek 3Di:
DDDPPPPPPPLDDDPPDDAAEDEDQQVVDPDRPDAAEAEDDPDDDPFFDQVDKWKWWQDPQQKIKIWGCGPDPPDDIKIKIFGKDFDDQPAWDWDGPSGHIYIHGHGIYTPPIGTDPPPPVPPDDDDDDDDDDDDDDDDDDDDDDDDDDDDPPPPPPDTDMDIGHRDDDDPPPPDPPDDDDDDDDDDDDDDDDDDDDD

Secondary structure (DSSP, 8-state):
-----------SPPTT----EEE-GGGT-SS-SS-EEEEEESS---SB-TTS-EEEEE-TTSEEEEEE-BSSTTPPPEEEEEEEEEPPTT-EEEEE-SS-EEEEEEEEEEEEEEEE--TTSS-SS-------------------------------PPPEEEEE--S-----------------------PPPPPP--

InterPro domains:
  IPR019194 Transcription elongation factor Eaf, N-terminal [PF09816] (19-117)
  IPR027093 EAF family [PTHR15970] (8-182)

Sequence (198 aa):
MAGINTKEPNTAPKPDRWYNLTLGSSFKDDYPSSKFCTLRYEFKPASIDKNQRGTLHKSKENKVTVEFQNNQPGKPKVTFEGISEDYKENDAVLFFDGESFRLERLHRGVKRLRHNRMRGESISAAAASAGPSDPSSPPVGKVTKYQPSNKDAIHVMPAEVERIEIGEFKSSDAKPRNGKANDYPAAQEIPSNPSPGP

Radius of gyration: 30.28 Å; Cα contacts (8 Å, |Δi|>4): 237; chains: 1; bounding box: 43×117×63 Å

Solvent-accessible surface area (backbone atoms only — not comparable to full-atom values): 13599 Å² total; per-residue (Å²): 138,82,83,81,79,76,72,76,76,87,55,70,83,64,83,101,59,91,63,58,77,42,81,36,64,48,75,74,40,99,76,44,96,63,81,42,69,48,80,43,65,91,69,82,88,70,64,59,31,59,92,48,64,26,40,37,39,48,50,97,82,40,37,30,39,39,38,32,49,31,57,51,88,94,51,72,66,46,38,29,40,26,39,53,43,75,51,53,90,85,39,64,46,80,46,67,83,66,75,40,35,36,40,33,44,36,50,33,36,28,42,74,38,38,79,55,78,66,88,74,81,79,79,85,86,87,84,83,89,82,88,90,88,82,91,86,87,87,85,92,85,82,88,82,93,81,85,82,90,78,90,74,80,76,79,76,69,77,69,55,74,46,80,40,82,57,74,87,84,75,90,74,88,72,78,82,82,79,83,74,88,76,90,73,83,89,80,77,91,77,85,88,79,86,83,84,82,136

Nearest PDB structures (foldseek):
  7oky-assembly1_O  TM=8.408E-01  e=2.666E-06  Homo sapiens
  7eg9-assembly1_A  TM=6.970E-01  e=4.034E-01  Homo sapiens
  7ena-assembly1_DA  TM=6.946E-01  e=4.521E-01  Homo sapiens
  8rf9-assembly1_A  TM=4.468E-01  e=7.408E+00  Agrobacterium tumefaciens